Protein AF-A0A7C4LKL9-F1 (afdb_monomer)

InterPro domains:
  IPR046454 Terminase large subunit GpA, endonuclease domain [PF20454] (181-241)

Structure (mmCIF, N/CA/C/O backbone):
data_AF-A0A7C4LKL9-F1
#
_entry.id   AF-A0A7C4LKL9-F1
#
loop_
_atom_site.group_PDB
_atom_site.id
_atom_site.type_symbol
_atom_site.label_atom_id
_atom_site.label_alt_id
_atom_site.label_comp_id
_atom_site.label_asym_id
_atom_site.label_entity_id
_atom_site.label_seq_id
_atom_site.pdbx_PDB_ins_code
_atom_site.Cartn_x
_atom_site.Cartn_y
_atom_site.Cartn_z
_atom_site.occupancy
_atom_site.B_iso_or_equiv
_atom_site.auth_seq_id
_atom_site.auth_comp_id
_atom_site.auth_asym_id
_atom_site.auth_atom_id
_atom_site.pdbx_PDB_model_num
ATOM 1 N N . MET A 1 1 ? -24.147 18.168 11.741 1.00 54.16 1 MET A N 1
ATOM 2 C CA . MET A 1 1 ? -24.506 19.501 11.207 1.00 54.16 1 MET A CA 1
ATOM 3 C C . MET A 1 1 ? -26.022 19.629 11.139 1.00 54.16 1 MET A C 1
ATOM 5 O O . MET A 1 1 ? -26.660 18.717 10.633 1.00 54.16 1 MET A O 1
ATOM 9 N N . LYS A 1 2 ? -26.610 20.711 11.658 1.00 58.94 2 LYS A N 1
ATOM 10 C CA . LYS A 1 2 ? -28.008 21.084 11.379 1.00 58.94 2 LYS A CA 1
ATOM 11 C C . LYS A 1 2 ? -27.963 22.404 10.621 1.00 58.94 2 LYS A C 1
ATOM 13 O O . LYS A 1 2 ? -27.785 23.445 11.240 1.00 58.94 2 LYS A O 1
ATOM 18 N N . PHE A 1 3 ? -28.052 22.343 9.298 1.00 76.94 3 PHE A N 1
ATOM 19 C CA . PHE A 1 3 ? -28.178 23.539 8.477 1.00 76.94 3 PHE A CA 1
ATOM 20 C C . PHE A 1 3 ? -29.663 23.829 8.277 1.00 76.94 3 PHE A C 1
ATOM 22 O O . PHE A 1 3 ? -30.422 22.951 7.854 1.00 76.94 3 PHE A O 1
ATOM 29 N N . LYS A 1 4 ? -30.081 25.045 8.623 1.00 80.56 4 LYS A N 1
ATOM 30 C CA . LYS A 1 4 ? -31.414 25.544 8.300 1.00 80.56 4 LYS A CA 1
ATOM 31 C C . LYS A 1 4 ? -31.291 26.505 7.134 1.00 80.56 4 LYS A C 1
ATOM 33 O O . LYS A 1 4 ? -30.463 27.411 7.162 1.00 80.56 4 LYS A O 1
ATOM 38 N N . ARG A 1 5 ? -32.119 26.291 6.122 1.00 79.69 5 ARG A N 1
ATOM 39 C CA . ARG A 1 5 ? -32.276 27.229 5.016 1.00 79.69 5 ARG A CA 1
ATOM 40 C C . ARG A 1 5 ? -32.935 28.529 5.501 1.00 79.69 5 ARG A C 1
ATOM 42 O O . ARG A 1 5 ? -33.580 28.522 6.553 1.00 79.69 5 ARG A O 1
ATOM 49 N N . PRO A 1 6 ? -32.831 29.623 4.725 1.00 83.25 6 PRO A N 1
ATOM 50 C CA . PRO A 1 6 ? -33.543 30.873 5.007 1.00 83.25 6 PRO A CA 1
ATOM 51 C C . PRO A 1 6 ? -35.069 30.707 5.136 1.00 83.25 6 PRO A C 1
ATOM 53 O O . PRO A 1 6 ? -35.709 31.482 5.834 1.00 83.25 6 PRO A O 1
ATOM 56 N N . ASP A 1 7 ? -35.644 29.663 4.527 1.00 84.50 7 ASP A N 1
ATOM 57 C CA . ASP A 1 7 ? -37.064 29.282 4.634 1.00 84.50 7 ASP A CA 1
ATOM 58 C C . ASP A 1 7 ? -37.416 28.511 5.930 1.00 84.50 7 ASP A C 1
ATOM 60 O O . ASP A 1 7 ? -38.536 28.030 6.094 1.00 84.50 7 ASP A O 1
ATOM 64 N N . GLY A 1 8 ? -36.456 28.340 6.846 1.00 80.12 8 GLY A N 1
ATOM 65 C CA . GLY A 1 8 ? -36.626 27.641 8.120 1.00 80.12 8 GLY A CA 1
ATOM 66 C C . GLY A 1 8 ? -36.557 26.111 8.040 1.00 80.12 8 GLY A C 1
ATOM 67 O O . GLY A 1 8 ? -36.523 25.454 9.091 1.00 80.12 8 GLY A O 1
ATOM 68 N N . LYS A 1 9 ? -36.481 25.515 6.839 1.00 79.75 9 LYS A N 1
ATOM 69 C CA . LYS A 1 9 ? -36.407 24.057 6.671 1.00 79.75 9 LYS A CA 1
ATOM 70 C C . LYS A 1 9 ? -35.023 23.530 7.030 1.00 79.75 9 LYS A C 1
ATOM 72 O O . LYS A 1 9 ? -33.992 24.091 6.658 1.00 79.75 9 LYS A O 1
ATOM 77 N N . SER A 1 10 ? -35.001 22.412 7.752 1.00 80.88 10 SER A N 1
ATOM 78 C CA . SER A 1 10 ? -33.760 21.688 8.040 1.00 80.88 10 SER A CA 1
ATOM 79 C C . SER A 1 10 ? -33.358 20.862 6.824 1.00 80.88 10 SER A C 1
ATOM 81 O O . SER A 1 10 ? -34.162 20.072 6.332 1.00 80.88 10 SER A O 1
ATOM 83 N N . VAL A 1 11 ? -32.121 21.025 6.362 1.00 82.50 11 VAL A N 1
ATOM 84 C CA . VAL A 1 11 ? -31.575 20.269 5.229 1.00 82.50 11 VAL A CA 1
ATOM 85 C C . VAL A 1 11 ? -30.642 19.186 5.748 1.00 82.50 11 VAL A C 1
ATOM 87 O O . VAL A 1 11 ? -29.834 19.421 6.651 1.00 82.50 11 VAL A O 1
ATOM 90 N N . ARG A 1 12 ? -30.769 17.991 5.171 1.00 84.75 12 ARG A N 1
ATOM 91 C CA . ARG A 1 12 ? -29.893 16.846 5.418 1.00 84.75 12 ARG A CA 1
ATOM 92 C C . ARG A 1 12 ? -29.103 16.530 4.149 1.00 84.75 12 ARG A C 1
ATOM 94 O O . ARG A 1 12 ? -29.636 16.740 3.060 1.00 84.75 12 ARG A O 1
ATOM 101 N N . PRO A 1 13 ? -27.853 16.064 4.272 1.00 87.00 13 PRO A N 1
ATOM 102 C CA . PRO A 1 13 ? -27.052 15.715 3.109 1.00 87.00 13 PRO A CA 1
ATOM 103 C C . PRO A 1 13 ? -27.599 14.454 2.431 1.00 87.00 13 PRO A C 1
ATOM 105 O O . PRO A 1 13 ? -28.017 13.512 3.104 1.00 87.00 13 PRO A O 1
ATOM 108 N N . SER A 1 14 ? -27.563 14.446 1.100 1.00 88.19 14 SER A N 1
ATOM 109 C CA . SER A 1 14 ? -27.847 13.282 0.250 1.00 88.19 14 SER A CA 1
ATOM 110 C C . SER A 1 14 ? -26.581 12.659 -0.347 1.00 88.19 14 SER A C 1
ATOM 112 O O . SER A 1 14 ? -26.633 11.534 -0.834 1.00 88.19 14 SER A O 1
ATOM 114 N N . LEU A 1 15 ? -25.448 13.365 -0.279 1.00 90.50 15 LEU A N 1
ATOM 115 C CA . LEU A 1 15 ? -24.132 12.930 -0.736 1.00 90.50 15 LEU A CA 1
ATOM 116 C C . LEU A 1 15 ? -23.079 13.330 0.302 1.00 90.50 15 LEU A C 1
ATOM 118 O O . LEU A 1 15 ? -23.139 14.427 0.861 1.00 90.50 15 LEU A O 1
ATOM 122 N N . VAL A 1 16 ? -22.112 12.450 0.522 1.00 91.31 16 VAL A N 1
ATOM 123 C CA . VAL A 1 16 ? -20.892 12.711 1.281 1.00 91.31 16 VAL A CA 1
ATOM 124 C C . VAL A 1 16 ? -19.693 12.277 0.444 1.00 91.31 16 VAL A C 1
ATOM 126 O O . VAL A 1 16 ? -19.716 11.207 -0.163 1.00 91.31 16 VAL A O 1
ATOM 129 N N . VAL A 1 17 ? -18.649 13.104 0.450 1.00 93.31 17 VAL A N 1
ATOM 130 C CA . VAL A 1 17 ? -17.328 12.760 -0.080 1.00 93.31 17 VAL A CA 1
ATOM 131 C C . VAL A 1 17 ? -16.365 12.692 1.099 1.00 93.31 17 VAL A C 1
ATOM 133 O O . VAL A 1 17 ? -16.314 13.624 1.903 1.00 93.31 17 VAL A O 1
ATOM 136 N N . LEU A 1 18 ? -15.670 11.569 1.230 1.00 91.12 18 LEU A N 1
ATOM 137 C CA . LEU A 1 18 ? -14.681 11.313 2.269 1.00 91.12 18 LEU A CA 1
ATOM 138 C C . LEU A 1 18 ? -13.312 11.242 1.614 1.00 91.12 18 LEU A C 1
ATOM 140 O O . LEU A 1 18 ? -13.040 10.295 0.889 1.00 91.12 18 LEU A O 1
ATOM 144 N N . ASP A 1 19 ? -12.492 12.248 1.864 1.00 91.19 19 ASP A N 1
ATOM 145 C CA . ASP A 1 19 ? -11.139 12.321 1.328 1.00 91.19 19 ASP A CA 1
ATOM 146 C C . ASP A 1 19 ? -10.168 11.715 2.341 1.00 91.19 19 ASP A C 1
ATOM 148 O O . ASP A 1 19 ? -10.169 12.156 3.493 1.00 91.19 19 ASP A O 1
ATOM 152 N N . ASP A 1 20 ? -9.450 10.661 1.940 1.00 89.38 20 ASP A N 1
ATOM 153 C CA . ASP A 1 20 ? -8.447 9.929 2.729 1.00 89.38 20 ASP A CA 1
ATOM 154 C C . ASP A 1 20 ? -8.754 9.882 4.244 1.00 89.38 20 ASP A C 1
ATOM 156 O O . ASP A 1 20 ? -8.138 10.570 5.064 1.00 89.38 20 ASP A O 1
ATOM 160 N N . PRO A 1 21 ? -9.731 9.059 4.676 1.00 88.00 21 PRO A N 1
ATOM 161 C CA . PRO A 1 21 ? -10.251 9.085 6.049 1.00 88.00 21 PRO A CA 1
ATOM 162 C C . PRO A 1 21 ? -9.270 8.554 7.114 1.00 88.00 21 PRO A C 1
ATOM 164 O O . PRO A 1 21 ? -9.620 8.468 8.301 1.00 88.00 21 PRO A O 1
ATOM 167 N N . GLN A 1 22 ? -8.058 8.173 6.713 1.00 90.88 22 GLN A N 1
ATOM 168 C CA . GLN A 1 22 ? -7.034 7.585 7.561 1.00 90.88 22 GLN A CA 1
ATOM 169 C C . GLN A 1 22 ? -5.673 8.259 7.358 1.00 90.88 22 GLN A C 1
ATOM 171 O O . GLN A 1 22 ? -5.352 8.764 6.293 1.00 90.88 22 GLN A O 1
ATOM 176 N N . THR A 1 23 ? -4.875 8.244 8.419 1.00 88.62 23 THR A N 1
ATOM 177 C CA . THR A 1 23 ? -3.453 8.609 8.439 1.00 88.62 23 THR A CA 1
ATOM 178 C C . THR A 1 23 ? -2.600 7.373 8.732 1.00 88.62 23 THR A C 1
ATOM 180 O O . THR A 1 23 ? -3.125 6.391 9.270 1.00 88.62 23 THR A O 1
ATOM 183 N N . ASP A 1 24 ? -1.285 7.448 8.502 1.00 85.69 24 ASP A N 1
ATOM 184 C CA . ASP A 1 24 ? -0.327 6.375 8.830 1.00 85.69 24 ASP A CA 1
ATOM 185 C C . ASP A 1 24 ? -0.467 5.852 10.264 1.00 85.69 24 ASP A C 1
ATOM 187 O O . ASP A 1 24 ? -0.474 4.644 10.506 1.00 85.69 24 ASP A O 1
ATOM 191 N N . GLU A 1 25 ? -0.619 6.761 11.233 1.00 85.88 25 GLU A N 1
ATOM 192 C CA . GLU A 1 25 ? -0.806 6.404 12.644 1.00 85.88 25 GLU A CA 1
ATOM 193 C C . GLU A 1 25 ? -2.051 5.530 12.834 1.00 85.88 25 GLU A C 1
ATOM 195 O O . GLU A 1 25 ? -2.031 4.538 13.567 1.00 85.88 25 GLU A O 1
ATOM 200 N N . SER A 1 26 ? -3.142 5.884 12.158 1.00 87.12 26 SER A N 1
ATOM 201 C CA . SER A 1 26 ? -4.395 5.153 12.285 1.00 87.12 26 SER A CA 1
ATOM 202 C C . SER A 1 26 ? -4.427 3.844 11.519 1.00 87.12 26 SER A C 1
ATOM 204 O O . SER A 1 26 ? -5.007 2.889 12.032 1.00 87.12 26 SER A O 1
ATOM 206 N N . ALA A 1 27 ? -3.769 3.777 10.359 1.00 87.94 27 ALA A N 1
ATOM 207 C CA . ALA A 1 27 ? -3.652 2.559 9.565 1.00 87.94 27 ALA A CA 1
ATOM 208 C C . ALA A 1 27 ? -2.868 1.470 10.314 1.00 87.94 27 ALA A C 1
ATOM 210 O O . ALA A 1 27 ? -3.170 0.287 10.203 1.00 87.94 27 ALA A O 1
ATOM 211 N N . ARG A 1 28 ? -1.910 1.864 11.165 1.00 86.56 28 ARG A N 1
ATOM 212 C CA . ARG A 1 28 ? -1.153 0.944 12.036 1.00 86.56 28 ARG A CA 1
ATOM 213 C C . ARG A 1 28 ? -1.956 0.386 13.207 1.00 86.56 28 ARG A C 1
ATOM 215 O O . ARG A 1 28 ? -1.533 -0.581 13.836 1.00 86.56 28 ARG A O 1
ATOM 222 N N . SER A 1 29 ? -3.081 1.000 13.559 1.00 86.38 29 SER A N 1
ATOM 223 C CA . SER A 1 29 ? -3.831 0.643 14.758 1.00 86.38 29 SER A CA 1
ATOM 224 C C . SER A 1 29 ? -5.176 0.019 14.402 1.00 86.38 29 SER A C 1
ATOM 226 O O . SER A 1 29 ? -6.117 0.702 14.002 1.00 86.38 29 SER A O 1
ATOM 228 N N . ILE A 1 30 ? -5.297 -1.289 14.645 1.00 87.25 30 ILE A N 1
ATOM 229 C CA . ILE A 1 30 ? -6.527 -2.062 14.397 1.00 87.25 30 ILE A CA 1
ATOM 230 C C . ILE A 1 30 ? -7.740 -1.417 15.084 1.00 87.25 30 ILE A C 1
ATOM 232 O O . ILE A 1 30 ? -8.802 -1.268 14.482 1.00 87.25 30 ILE A O 1
ATOM 236 N N . SER A 1 31 ? -7.589 -0.995 16.342 1.00 88.25 31 SER A N 1
ATOM 237 C CA . SER A 1 31 ? -8.678 -0.365 17.095 1.00 88.25 31 SER A CA 1
ATOM 238 C C . SER A 1 31 ? -9.071 0.996 16.517 1.00 88.25 31 SER A C 1
ATOM 240 O O . SER A 1 31 ? -10.257 1.329 16.490 1.00 88.25 31 SER A O 1
ATOM 242 N N . GLN A 1 32 ? -8.106 1.767 16.007 1.00 88.06 32 GLN A N 1
ATOM 243 C CA . GLN A 1 32 ? -8.376 3.026 15.320 1.00 88.06 32 GLN A CA 1
ATOM 244 C C . GLN A 1 32 ? -9.060 2.825 13.962 1.00 88.06 32 GLN A C 1
ATOM 246 O O . GLN A 1 32 ? -9.951 3.612 13.634 1.00 88.06 32 GLN A O 1
ATOM 251 N N . CYS A 1 33 ? -8.688 1.789 13.203 1.00 90.25 33 CYS A N 1
ATOM 252 C CA . CYS A 1 33 ? -9.357 1.410 11.955 1.00 90.25 33 CYS A CA 1
ATOM 253 C C . CYS A 1 33 ? -10.825 1.045 12.218 1.00 90.25 33 CYS A C 1
ATOM 255 O O . CYS A 1 33 ? -11.732 1.668 11.669 1.00 90.25 33 CYS A O 1
ATOM 257 N N . GLN A 1 34 ? -11.077 0.140 13.171 1.00 89.50 34 GLN A N 1
ATOM 258 C CA . GLN A 1 34 ? -12.433 -0.265 13.566 1.00 89.50 34 GLN A CA 1
ATOM 259 C C . GLN A 1 34 ? -13.284 0.912 14.059 1.00 89.50 34 GLN A C 1
ATOM 261 O O . GLN A 1 34 ? -14.472 1.015 13.747 1.00 89.50 34 GLN A O 1
ATOM 266 N N . GLN A 1 35 ? -12.690 1.820 14.838 1.00 89.56 35 GLN A N 1
ATOM 267 C CA . GLN A 1 35 ? -13.398 3.001 15.315 1.00 89.56 35 GLN A CA 1
ATOM 268 C C . GLN A 1 35 ? -13.815 3.913 14.154 1.00 89.56 35 GLN A C 1
ATOM 270 O O . GLN A 1 35 ? -14.944 4.407 14.146 1.00 89.56 35 GLN A O 1
ATOM 275 N N . ARG A 1 36 ? -12.934 4.135 13.172 1.00 91.31 36 ARG A N 1
ATOM 276 C CA . ARG A 1 36 ? -13.247 4.951 11.992 1.00 91.31 36 ARG A CA 1
ATOM 277 C C . ARG A 1 36 ? -14.300 4.291 11.105 1.00 91.31 36 ARG A C 1
ATOM 279 O O . ARG A 1 36 ? -15.247 4.971 10.719 1.00 91.31 36 ARG A O 1
ATOM 286 N N . GLU A 1 37 ? -14.220 2.979 10.888 1.00 90.75 37 GLU A N 1
ATOM 287 C CA . GLU A 1 37 ? -15.269 2.201 10.206 1.00 90.75 37 GLU A CA 1
ATOM 288 C C . GLU A 1 37 ? -16.631 2.365 10.896 1.00 90.75 37 GLU A C 1
ATOM 290 O O . GLU A 1 37 ? -17.644 2.618 10.243 1.00 90.75 37 GLU A O 1
ATOM 295 N N . SER A 1 38 ? -16.664 2.291 12.230 1.00 88.00 38 SER A N 1
ATOM 296 C CA . SER A 1 38 ? -17.888 2.480 13.018 1.00 88.00 38 SER A CA 1
ATOM 297 C C . SER A 1 38 ? -18.467 3.894 12.873 1.00 88.00 38 SER A C 1
ATOM 299 O O . SER A 1 38 ? -19.679 4.062 12.712 1.00 88.00 38 SER A O 1
ATOM 301 N N . ILE A 1 39 ? -17.608 4.921 12.874 1.00 89.25 39 ILE A N 1
ATOM 302 C CA . ILE A 1 39 ? -18.010 6.317 12.641 1.00 89.25 39 ILE A CA 1
ATOM 303 C C . ILE A 1 39 ? -18.574 6.481 11.227 1.00 89.25 39 ILE A C 1
ATOM 305 O O . ILE A 1 39 ? -19.618 7.114 11.056 1.00 89.25 39 ILE A O 1
ATOM 309 N N . LEU A 1 40 ? -17.921 5.888 10.230 1.00 88.25 40 LEU A N 1
ATOM 310 C CA . LEU A 1 40 ? -18.348 5.934 8.841 1.00 88.25 40 LEU A CA 1
ATOM 311 C C . LEU A 1 40 ? -19.736 5.299 8.671 1.00 88.25 40 LEU A C 1
ATOM 313 O O . LEU A 1 40 ? -20.665 5.939 8.173 1.00 88.25 40 LEU A O 1
ATOM 317 N N . ALA A 1 41 ? -19.902 4.071 9.162 1.00 84.50 41 ALA A N 1
ATOM 318 C CA . ALA A 1 41 ? -21.142 3.314 9.039 1.00 84.50 41 ALA A CA 1
ATOM 319 C C . ALA A 1 41 ? -22.303 3.932 9.835 1.00 84.50 41 ALA A C 1
ATOM 321 O O . ALA A 1 41 ? -23.428 3.991 9.345 1.00 84.50 41 ALA A O 1
ATOM 322 N N . GLY A 1 42 ? -22.047 4.392 11.062 1.00 80.88 42 GLY A N 1
ATOM 323 C CA . GLY A 1 42 ? -23.091 4.903 11.948 1.00 80.88 42 GLY A CA 1
ATOM 324 C C . GLY A 1 42 ? -23.353 6.396 11.779 1.00 80.88 42 GLY A C 1
ATOM 325 O O . GLY A 1 42 ? -24.475 6.821 11.502 1.00 80.88 42 GLY A O 1
ATOM 326 N N . ALA A 1 43 ? -22.321 7.214 11.985 1.00 81.06 43 ALA A N 1
ATOM 327 C CA . ALA A 1 43 ? -22.483 8.658 12.103 1.00 81.06 43 ALA A CA 1
ATOM 328 C C . ALA A 1 43 ? -22.582 9.354 10.744 1.00 81.06 43 ALA A C 1
ATOM 330 O O . ALA A 1 43 ? -23.368 10.290 10.617 1.00 81.06 43 ALA A O 1
ATOM 331 N N . VAL A 1 44 ? -21.805 8.913 9.749 1.00 82.88 44 VAL A N 1
ATOM 332 C CA . VAL A 1 44 ? -21.739 9.565 8.433 1.00 82.88 44 VAL A CA 1
ATOM 333 C C . VAL A 1 44 ? -22.875 9.093 7.530 1.00 82.88 44 VAL A C 1
ATOM 335 O O . VAL A 1 44 ? -23.664 9.914 7.055 1.00 82.88 44 VAL A O 1
ATOM 338 N N . LEU A 1 45 ? -23.029 7.778 7.351 1.00 80.31 45 LEU A N 1
ATOM 339 C CA . LEU A 1 45 ? -24.103 7.245 6.508 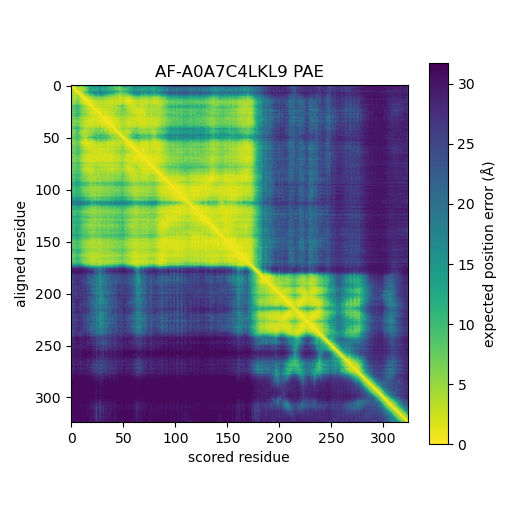1.00 80.31 45 LEU A CA 1
ATOM 340 C C . LEU A 1 45 ? -25.509 7.466 7.112 1.00 80.31 45 LEU A C 1
ATOM 342 O O . LEU A 1 45 ? -26.506 7.488 6.394 1.00 80.31 45 LEU A O 1
ATOM 346 N N . GLY A 1 46 ? -25.606 7.721 8.422 1.00 80.75 46 GLY A N 1
ATOM 347 C CA . GLY A 1 46 ? -26.862 8.041 9.109 1.00 80.75 46 GLY A CA 1
ATOM 348 C C . GLY A 1 46 ? -27.362 9.487 8.950 1.00 80.75 46 GLY A C 1
ATOM 349 O O . GLY A 1 46 ? -28.437 9.823 9.457 1.00 80.75 46 GLY A O 1
ATOM 350 N N . LEU A 1 47 ? -26.622 10.378 8.275 1.00 83.75 47 LEU A N 1
ATOM 351 C CA . LEU A 1 47 ? -26.950 11.814 8.243 1.00 83.75 47 LEU A CA 1
ATOM 352 C C . LEU A 1 47 ? -28.236 12.158 7.469 1.00 83.75 47 LEU A C 1
ATOM 354 O O . LEU A 1 47 ? -28.911 13.135 7.829 1.00 83.75 47 LEU A O 1
ATOM 358 N N . ALA A 1 48 ? -28.601 11.361 6.458 1.00 81.31 48 ALA A N 1
ATOM 359 C CA . ALA A 1 48 ? -29.775 11.593 5.607 1.00 81.31 48 ALA A CA 1
ATOM 360 C C . ALA A 1 48 ? -31.118 11.470 6.352 1.00 81.31 48 ALA A C 1
ATOM 362 O O . ALA A 1 48 ? -32.108 12.073 5.936 1.00 81.31 48 ALA A O 1
ATOM 363 N N . GLY A 1 49 ? -31.143 10.801 7.511 1.00 74.94 49 GLY A N 1
ATOM 364 C CA . GLY A 1 49 ? -32.360 10.583 8.293 1.00 74.94 49 GLY A CA 1
ATOM 365 C C . GLY A 1 49 ? -33.232 9.430 7.767 1.00 74.94 49 GLY A C 1
ATOM 366 O O . GLY A 1 49 ? -32.899 8.794 6.769 1.00 74.94 49 GLY A O 1
ATOM 367 N N . PRO A 1 50 ? -34.338 9.115 8.461 1.00 78.69 50 PRO A N 1
ATOM 368 C CA . PRO A 1 50 ? -35.188 7.977 8.117 1.00 78.69 50 PRO A CA 1
ATOM 369 C C . PRO A 1 50 ? -35.854 8.162 6.745 1.00 78.69 50 PRO A C 1
ATOM 371 O O . PRO A 1 50 ? -36.282 9.261 6.403 1.00 78.69 50 PRO A O 1
ATOM 374 N N . GLY A 1 51 ? -35.954 7.075 5.974 1.00 80.38 51 GLY A N 1
ATOM 375 C CA . GLY A 1 51 ? -36.607 7.056 4.657 1.00 80.38 51 GLY A CA 1
ATOM 376 C C . GLY A 1 51 ? -35.739 7.524 3.482 1.00 80.38 51 GLY A C 1
ATOM 377 O O . GLY A 1 51 ? -36.164 7.392 2.337 1.00 80.38 51 GLY A O 1
ATOM 378 N N . HIS A 1 52 ? -34.519 8.010 3.732 1.00 81.12 52 HIS A N 1
ATOM 379 C CA . HIS A 1 52 ? -33.610 8.488 2.690 1.00 81.12 52 HIS A CA 1
ATOM 380 C C . HIS A 1 52 ? -32.267 7.756 2.734 1.00 81.12 52 HIS A C 1
ATOM 382 O O . HIS A 1 52 ? -31.660 7.608 3.792 1.00 81.12 52 HIS A O 1
ATOM 388 N N . LYS A 1 53 ? -31.790 7.315 1.565 1.00 82.44 53 LYS A N 1
ATOM 389 C CA . LYS A 1 53 ? -30.436 6.774 1.398 1.00 82.44 53 LYS A CA 1
ATOM 390 C C . LYS A 1 53 ? -29.476 7.918 1.069 1.00 82.44 53 LYS A C 1
ATOM 392 O O . LYS A 1 53 ? -29.812 8.775 0.255 1.00 82.44 53 LYS A O 1
ATOM 397 N N . ILE A 1 54 ? -28.303 7.920 1.698 1.00 88.94 54 ILE A N 1
ATOM 398 C CA . ILE A 1 54 ? -27.196 8.823 1.366 1.00 88.94 54 ILE A CA 1
ATOM 399 C C . ILE A 1 54 ? -26.213 8.103 0.441 1.00 88.94 54 ILE A C 1
ATOM 401 O O . ILE A 1 54 ? -25.956 6.913 0.622 1.00 88.94 54 ILE A O 1
ATOM 405 N N . SER A 1 55 ? -25.656 8.819 -0.528 1.00 90.69 55 SER A N 1
ATOM 406 C CA . SER A 1 55 ? -24.529 8.344 -1.332 1.00 90.69 55 SER A CA 1
ATOM 407 C C . SER A 1 55 ? -23.214 8.707 -0.642 1.00 90.69 55 SER A C 1
ATOM 409 O O . SER A 1 55 ? -23.037 9.848 -0.217 1.00 90.69 55 SER A O 1
ATOM 411 N N . GLY A 1 56 ? -22.297 7.750 -0.521 1.00 91.75 56 GLY A N 1
ATOM 412 C CA . GLY A 1 56 ? -20.940 7.975 -0.024 1.00 91.75 56 GLY A CA 1
ATOM 413 C C . GLY A 1 56 ? -19.932 7.714 -1.134 1.00 91.75 56 GLY A C 1
ATOM 414 O O . GLY A 1 56 ? -19.989 6.662 -1.762 1.00 91.75 56 GLY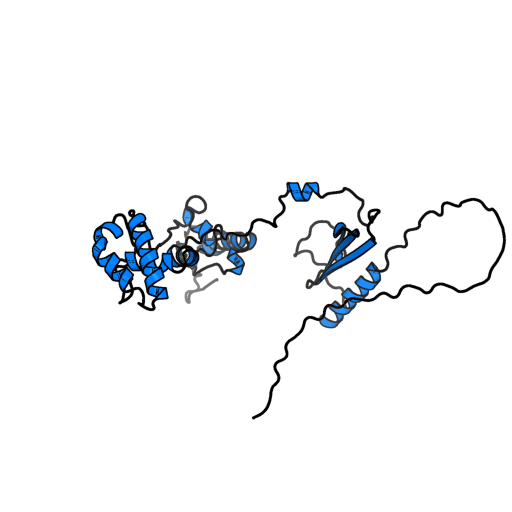 A O 1
ATOM 415 N N . ILE A 1 57 ? -19.033 8.662 -1.377 1.00 94.06 57 ILE A N 1
ATOM 416 C CA . ILE A 1 57 ? -17.882 8.493 -2.270 1.00 94.06 57 ILE A CA 1
ATOM 417 C C . ILE A 1 57 ? -16.633 8.649 -1.413 1.00 94.06 57 ILE A C 1
ATOM 419 O O . ILE A 1 57 ? -16.536 9.605 -0.645 1.00 94.06 57 ILE A O 1
ATOM 423 N N . MET A 1 58 ? -15.704 7.706 -1.515 1.00 93.94 58 MET A N 1
ATOM 424 C CA . MET A 1 58 ? -14.510 7.684 -0.678 1.00 93.94 58 MET A CA 1
ATOM 425 C C . MET A 1 58 ? -13.270 7.391 -1.523 1.00 93.94 58 MET A C 1
ATOM 427 O O . MET A 1 58 ? -12.881 6.226 -1.634 1.00 93.94 58 MET A O 1
ATOM 431 N N . PRO A 1 59 ? -12.663 8.411 -2.158 1.00 92.62 59 PRO A N 1
ATOM 432 C CA . PRO A 1 59 ? -11.279 8.289 -2.594 1.00 92.62 59 PRO A CA 1
ATOM 433 C C . PRO A 1 59 ? -10.415 7.967 -1.371 1.00 92.62 59 PRO A C 1
ATOM 435 O O . PRO A 1 59 ? -10.498 8.638 -0.341 1.00 92.62 59 PRO A O 1
ATOM 438 N N . CYS A 1 60 ? -9.662 6.876 -1.453 1.00 92.31 60 CYS A N 1
ATOM 439 C CA . CYS A 1 60 ? -8.819 6.434 -0.357 1.00 92.31 60 CYS A CA 1
ATOM 440 C C . CYS A 1 60 ? -7.593 5.675 -0.857 1.00 92.31 60 CYS A C 1
ATOM 442 O O . CYS A 1 60 ? -7.667 4.914 -1.829 1.00 92.31 60 CYS A O 1
ATOM 444 N N . THR A 1 61 ? -6.497 5.855 -0.131 1.00 90.38 61 THR A N 1
ATOM 445 C CA . THR A 1 61 ? -5.250 5.116 -0.330 1.00 90.38 61 THR A CA 1
ATOM 446 C C . THR A 1 61 ? -5.070 4.072 0.771 1.00 90.38 61 THR A C 1
ATOM 448 O O . THR A 1 61 ? -5.238 4.354 1.963 1.00 90.38 61 THR A O 1
ATOM 451 N N . VAL A 1 62 ? -4.749 2.847 0.367 1.00 93.19 62 VAL A N 1
ATOM 452 C CA . VAL A 1 62 ? -4.367 1.747 1.247 1.00 93.19 62 VAL A CA 1
ATOM 453 C C . VAL A 1 62 ? -2.928 1.983 1.673 1.00 93.19 62 VAL A C 1
ATOM 455 O O . VAL A 1 62 ? -2.010 1.936 0.861 1.00 93.19 62 VAL A O 1
ATOM 458 N N . ILE A 1 63 ? -2.741 2.233 2.961 1.00 89.12 63 ILE A N 1
ATOM 459 C CA . ILE A 1 63 ? -1.430 2.489 3.555 1.00 89.12 63 ILE A CA 1
ATOM 460 C C . ILE A 1 63 ? -0.811 1.157 3.983 1.00 89.12 63 ILE A C 1
ATOM 462 O O . ILE A 1 63 ? 0.394 0.951 3.848 1.00 89.12 63 ILE A O 1
ATOM 466 N N . ARG A 1 64 ? -1.627 0.235 4.512 1.00 87.00 64 ARG A N 1
ATOM 467 C CA . ARG A 1 64 ? -1.179 -1.084 4.975 1.00 87.00 64 ARG A CA 1
ATOM 468 C C . ARG A 1 64 ? -2.205 -2.175 4.689 1.00 87.00 64 ARG A C 1
ATOM 470 O O . ARG A 1 64 ? -3.407 -1.913 4.764 1.00 87.00 64 ARG A O 1
ATOM 477 N N . PRO A 1 65 ? -1.757 -3.425 4.480 1.00 89.62 65 PRO A N 1
ATOM 478 C CA . PRO A 1 65 ? -2.667 -4.562 4.444 1.00 89.62 65 PRO A CA 1
ATOM 479 C C . PRO A 1 65 ? -3.518 -4.634 5.716 1.00 89.62 65 PRO A C 1
ATOM 481 O O . PRO A 1 65 ? -3.004 -4.578 6.834 1.00 89.62 65 PRO A O 1
ATOM 484 N N . GLY A 1 66 ? -4.830 -4.767 5.547 1.00 88.56 66 GLY A N 1
ATOM 485 C CA . GLY A 1 66 ? -5.794 -4.867 6.638 1.00 88.56 66 GLY A CA 1
ATOM 486 C C . GLY A 1 66 ? -6.171 -3.549 7.321 1.00 88.56 66 GLY A C 1
ATOM 487 O O . GLY A 1 66 ? -6.909 -3.599 8.311 1.00 88.56 66 GLY A O 1
ATOM 488 N N . ASP A 1 67 ? -5.714 -2.398 6.821 1.00 92.00 67 ASP A N 1
ATOM 489 C CA . ASP A 1 67 ? -6.178 -1.095 7.302 1.00 92.00 67 ASP A CA 1
ATOM 490 C C . ASP A 1 67 ? -7.651 -0.818 6.926 1.00 92.00 67 ASP A C 1
ATOM 492 O O . ASP A 1 67 ? -8.340 -1.643 6.314 1.00 92.00 67 ASP A O 1
ATOM 496 N N . MET A 1 68 ? -8.178 0.339 7.333 1.00 93.25 68 MET A N 1
ATOM 497 C CA . MET A 1 68 ? -9.573 0.688 7.062 1.00 93.25 68 MET A CA 1
ATOM 498 C C . MET A 1 68 ? -9.859 0.782 5.555 1.00 93.25 68 MET A C 1
ATOM 500 O O . MET A 1 68 ? -10.911 0.314 5.120 1.00 93.25 68 MET A O 1
ATOM 504 N N . ALA A 1 69 ? -8.977 1.395 4.762 1.00 93.62 69 ALA A N 1
ATOM 505 C CA . ALA A 1 69 ? -9.185 1.536 3.322 1.00 93.62 69 ALA A CA 1
ATOM 506 C C . ALA A 1 69 ? -9.182 0.164 2.628 1.00 93.62 69 ALA A C 1
ATOM 508 O O . ALA A 1 69 ? -10.100 -0.134 1.863 1.00 93.62 69 ALA A O 1
ATOM 509 N N . ASP A 1 70 ? -8.228 -0.703 2.973 1.00 93.75 70 ASP A N 1
ATOM 510 C CA . ASP A 1 70 ? -8.118 -2.072 2.465 1.00 93.75 70 ASP A CA 1
ATOM 511 C C . ASP A 1 70 ? -9.393 -2.878 2.734 1.00 93.75 70 ASP A C 1
ATOM 513 O O . ASP A 1 70 ? -9.923 -3.572 1.862 1.00 93.75 70 ASP A O 1
ATOM 517 N N . ARG A 1 71 ? -9.936 -2.732 3.947 1.00 92.75 71 ARG A N 1
ATOM 518 C CA . ARG A 1 71 ? -11.175 -3.388 4.371 1.00 92.75 71 ARG A CA 1
ATOM 519 C C . ARG A 1 71 ? -12.394 -2.823 3.656 1.00 92.75 71 ARG A C 1
ATOM 521 O O . ARG A 1 71 ? -13.231 -3.605 3.222 1.00 92.75 71 ARG A O 1
ATOM 528 N N . ILE A 1 72 ? -12.517 -1.504 3.508 1.00 93.31 72 ILE A N 1
ATOM 529 C CA . ILE A 1 72 ? -13.665 -0.892 2.818 1.00 93.31 72 ILE A CA 1
ATOM 530 C C . ILE A 1 72 ? -13.668 -1.227 1.318 1.00 93.31 72 ILE A C 1
ATOM 532 O O . ILE A 1 72 ? -14.739 -1.386 0.729 1.00 93.31 72 ILE A O 1
ATOM 536 N N . LEU A 1 73 ? -12.490 -1.373 0.706 1.00 93.50 73 LEU A N 1
ATOM 537 C CA . LEU A 1 73 ? -12.352 -1.783 -0.693 1.00 93.50 73 LEU A CA 1
ATOM 538 C C . LEU A 1 73 ? -12.693 -3.267 -0.927 1.00 93.50 73 LEU A C 1
ATOM 540 O O . LEU A 1 73 ? -12.959 -3.663 -2.064 1.00 93.50 73 LEU A O 1
ATOM 544 N N . ASP A 1 74 ? -12.710 -4.087 0.125 1.00 92.88 74 ASP A N 1
ATOM 545 C CA . ASP A 1 74 ? -13.061 -5.506 0.075 1.00 92.88 74 ASP A CA 1
ATOM 546 C C . ASP A 1 74 ? -14.583 -5.698 -0.065 1.00 92.88 74 ASP A C 1
ATOM 548 O O . ASP A 1 74 ? -15.378 -5.337 0.810 1.00 92.88 74 ASP A O 1
ATOM 552 N N . ARG A 1 75 ? -14.999 -6.303 -1.184 1.00 92.38 75 ARG A N 1
ATOM 553 C CA . ARG A 1 75 ? -16.415 -6.519 -1.512 1.00 92.38 75 ARG A CA 1
ATOM 554 C C . ARG A 1 75 ? -17.089 -7.567 -0.631 1.00 92.38 75 ARG A C 1
ATOM 556 O O . ARG A 1 75 ? -18.304 -7.482 -0.462 1.00 92.38 75 ARG A O 1
ATOM 563 N N . ASP A 1 76 ? -16.338 -8.494 -0.044 1.00 91.75 76 ASP A N 1
ATOM 564 C CA . ASP A 1 76 ? -16.889 -9.509 0.856 1.00 91.75 76 ASP A CA 1
ATOM 565 C C . ASP A 1 76 ? -17.139 -8.922 2.249 1.00 91.75 76 ASP A C 1
ATOM 567 O O . ASP A 1 76 ? -18.137 -9.239 2.900 1.00 91.75 76 ASP A O 1
ATOM 571 N N . LYS A 1 77 ? -16.270 -8.007 2.698 1.00 88.62 77 LYS A N 1
ATOM 572 C CA . LYS A 1 77 ? -16.433 -7.305 3.983 1.00 88.62 77 LYS A CA 1
ATOM 573 C C . LYS A 1 77 ? -17.436 -6.152 3.904 1.00 88.62 77 LYS A C 1
ATOM 575 O O . LYS A 1 77 ? -18.211 -5.940 4.837 1.00 88.62 77 LYS A O 1
ATOM 580 N N . HIS A 1 78 ? -17.409 -5.394 2.810 1.00 90.25 78 HIS A N 1
ATOM 581 C CA . HIS A 1 78 ? -18.093 -4.110 2.672 1.00 90.25 78 HIS A CA 1
ATOM 582 C C . HIS A 1 78 ? -18.770 -3.948 1.298 1.00 90.25 78 HIS A C 1
ATOM 584 O O . HIS A 1 78 ? -18.603 -2.939 0.612 1.00 90.25 78 HIS A O 1
ATOM 590 N N . ALA A 1 79 ? -19.615 -4.911 0.913 1.00 88.81 79 ALA A N 1
ATOM 591 C CA . ALA A 1 79 ? -20.333 -4.928 -0.370 1.00 88.81 79 ALA A CA 1
ATOM 592 C C . ALA A 1 79 ? -21.060 -3.611 -0.722 1.00 88.81 79 ALA A C 1
ATOM 594 O O . ALA A 1 79 ? -21.124 -3.225 -1.889 1.00 88.81 79 ALA A O 1
ATOM 595 N N . GLN A 1 80 ? -21.583 -2.889 0.275 1.00 88.06 80 GLN A N 1
ATOM 596 C CA . GLN A 1 80 ? -22.285 -1.616 0.084 1.00 88.06 80 GLN A CA 1
ATOM 597 C C . GLN A 1 80 ? -21.408 -0.492 -0.487 1.00 88.06 80 GLN A C 1
ATOM 599 O O . GLN A 1 80 ? -21.949 0.438 -1.083 1.00 88.06 80 GLN A O 1
ATOM 604 N N . TRP A 1 81 ? -20.086 -0.568 -0.301 1.00 91.12 81 TRP A N 1
ATOM 605 C CA . TRP A 1 81 ? -19.132 0.436 -0.779 1.00 91.12 81 TRP A CA 1
ATOM 606 C C . TRP A 1 81 ? -18.693 0.207 -2.221 1.00 91.12 81 TRP A C 1
ATOM 608 O O . TRP A 1 81 ? -18.201 1.140 -2.843 1.00 91.12 81 TRP A O 1
ATOM 618 N N . GLN A 1 82 ? -18.914 -0.997 -2.766 1.00 91.94 82 GLN A N 1
ATOM 619 C CA . GLN A 1 82 ? -18.580 -1.340 -4.154 1.00 91.94 82 GLN A CA 1
ATOM 620 C C . GLN A 1 82 ? -17.120 -1.008 -4.505 1.00 91.94 82 GLN A C 1
ATOM 622 O O . GLN A 1 82 ? -16.838 -0.490 -5.582 1.00 91.94 82 GLN A O 1
ATOM 627 N N . GLY A 1 83 ? -16.200 -1.318 -3.586 1.00 91.75 83 GLY A N 1
ATOM 628 C CA . GLY A 1 83 ? -14.784 -0.997 -3.717 1.00 91.75 83 GLY A CA 1
ATOM 629 C C . GLY A 1 83 ? -14.166 -1.450 -5.042 1.00 91.75 83 GLY A C 1
ATOM 630 O O . GLY A 1 83 ? -14.458 -2.538 -5.558 1.00 91.75 83 GLY A O 1
ATOM 631 N N . GLU A 1 84 ? -13.304 -0.594 -5.584 1.00 91.62 84 GLU A N 1
ATOM 632 C CA . GLU A 1 84 ? -12.490 -0.846 -6.767 1.00 91.62 84 GLU A CA 1
ATOM 633 C C . GLU A 1 84 ? -11.112 -0.207 -6.566 1.00 91.62 84 GLU A C 1
ATOM 635 O O . GLU A 1 84 ? -11.011 0.947 -6.152 1.00 91.62 84 GLU A O 1
ATOM 640 N N . ARG A 1 85 ? -10.046 -0.971 -6.833 1.00 91.62 85 ARG A N 1
ATOM 641 C CA . ARG A 1 85 ? -8.672 -0.461 -6.808 1.00 91.62 85 ARG A CA 1
ATOM 642 C C . ARG A 1 85 ? -8.290 0.020 -8.199 1.00 91.62 85 ARG A C 1
ATOM 644 O O . ARG A 1 85 ? -8.191 -0.784 -9.126 1.00 91.62 85 ARG A O 1
ATOM 651 N N . THR A 1 86 ? -8.019 1.311 -8.318 1.00 90.56 86 THR A N 1
ATOM 652 C CA . THR A 1 86 ? -7.463 1.901 -9.535 1.00 90.56 86 THR A CA 1
ATOM 653 C C . THR A 1 86 ? -5.952 1.698 -9.531 1.00 90.56 86 THR A C 1
ATOM 655 O O . THR A 1 86 ? -5.248 2.327 -8.747 1.00 90.56 86 THR A O 1
ATOM 658 N N . LYS A 1 87 ? -5.456 0.801 -10.385 1.00 93.19 87 LYS A N 1
ATOM 659 C CA . LYS A 1 87 ? -4.031 0.435 -10.457 1.00 93.19 87 LYS A CA 1
ATOM 660 C C . LYS A 1 87 ? -3.373 1.050 -11.679 1.00 93.19 87 LYS A C 1
ATOM 662 O O . LYS A 1 87 ? -4.038 1.221 -12.698 1.00 93.19 87 LYS A O 1
ATOM 667 N N . MET A 1 88 ? -2.064 1.282 -11.633 1.00 93.81 88 MET A N 1
ATOM 668 C CA . MET A 1 88 ? -1.298 1.609 -12.836 1.00 93.81 88 MET A CA 1
ATOM 669 C C . MET A 1 88 ? -1.297 0.432 -13.819 1.00 93.81 88 MET A C 1
ATOM 671 O O . MET A 1 88 ? -1.653 0.601 -14.985 1.00 93.81 88 MET A O 1
ATOM 675 N N . VAL A 1 89 ? -0.943 -0.763 -13.344 1.00 95.00 89 VAL A N 1
ATOM 676 C CA . VAL A 1 89 ? -0.836 -1.994 -14.134 1.00 95.00 89 VAL A CA 1
ATOM 677 C C . VAL A 1 89 ? -1.897 -2.990 -13.681 1.00 95.00 89 VAL A C 1
ATOM 679 O O . VAL A 1 89 ? -1.895 -3.465 -12.546 1.00 95.00 89 VAL A O 1
ATOM 682 N N . TYR A 1 90 ? -2.802 -3.344 -14.588 1.00 93.75 90 TYR A N 1
ATOM 683 C CA . TYR A 1 90 ? -3.826 -4.356 -14.345 1.00 93.75 90 TYR A CA 1
ATOM 684 C C . TYR A 1 90 ? -3.371 -5.774 -14.694 1.00 93.75 90 TYR A C 1
ATOM 686 O O . TYR A 1 90 ? -3.875 -6.735 -14.118 1.00 93.75 90 TYR A O 1
ATOM 694 N N . ALA A 1 91 ? -2.472 -5.910 -15.667 1.00 95.50 91 ALA A N 1
ATOM 695 C CA . ALA A 1 91 ? -1.824 -7.169 -16.008 1.00 95.50 91 ALA A CA 1
ATOM 696 C C . ALA A 1 91 ? -0.370 -6.882 -16.375 1.00 95.50 91 ALA A C 1
ATOM 698 O O . ALA A 1 91 ? -0.107 -6.013 -17.209 1.00 95.50 91 ALA A O 1
ATOM 699 N N . PHE A 1 92 ? 0.559 -7.582 -15.729 1.00 94.62 92 PHE A N 1
ATOM 700 C CA . PHE A 1 92 ? 1.980 -7.475 -16.042 1.00 94.62 92 PHE A CA 1
ATOM 701 C C . PHE A 1 92 ? 2.315 -8.234 -17.330 1.00 94.62 92 PHE A C 1
ATOM 703 O O . PHE A 1 92 ? 1.626 -9.202 -17.667 1.00 94.62 92 PHE A O 1
ATOM 710 N N . PRO A 1 93 ? 3.375 -7.821 -18.041 1.00 95.56 93 PRO A N 1
ATOM 711 C CA . PRO A 1 93 ? 3.845 -8.527 -19.224 1.00 95.56 93 PRO A CA 1
ATOM 712 C C . PRO A 1 93 ? 4.243 -9.975 -18.914 1.00 95.56 93 PRO A C 1
ATOM 714 O O . PRO A 1 93 ? 4.773 -10.286 -17.846 1.00 95.56 93 PRO A O 1
ATOM 717 N N . THR A 1 94 ? 4.004 -10.877 -19.867 1.00 94.25 94 THR A N 1
ATOM 718 C CA . THR A 1 94 ? 4.207 -12.322 -19.665 1.00 94.25 94 THR A CA 1
ATOM 719 C C . THR A 1 94 ? 5.658 -12.760 -19.840 1.00 94.25 94 THR A C 1
ATOM 721 O O . THR A 1 94 ? 6.077 -13.756 -19.249 1.00 94.25 94 THR A O 1
ATOM 724 N N . ASN A 1 95 ? 6.437 -12.045 -20.656 1.00 93.88 95 ASN A N 1
ATOM 725 C CA . ASN A 1 95 ? 7.807 -12.430 -20.991 1.00 93.88 95 ASN A CA 1
ATOM 726 C C . ASN A 1 95 ? 8.809 -11.962 -19.924 1.00 93.88 95 ASN A C 1
ATOM 728 O O . ASN A 1 95 ? 9.530 -10.983 -20.111 1.00 93.88 95 ASN A O 1
ATOM 732 N N . LYS A 1 96 ? 8.842 -12.676 -18.794 1.00 93.06 96 LYS A N 1
ATOM 733 C CA . LYS A 1 96 ? 9.729 -12.362 -17.663 1.00 93.06 96 LYS A CA 1
ATOM 734 C C . LYS A 1 96 ? 11.208 -12.365 -18.055 1.00 93.06 96 LYS A C 1
ATOM 736 O O . LYS A 1 96 ? 11.904 -11.424 -17.717 1.00 93.06 96 LYS A O 1
ATOM 741 N N . ALA A 1 97 ? 11.648 -13.324 -18.871 1.00 95.19 97 ALA A N 1
ATOM 742 C CA . ALA A 1 97 ? 13.055 -13.457 -19.258 1.00 95.19 97 ALA A CA 1
ATOM 743 C C . ALA A 1 97 ? 13.616 -12.211 -19.973 1.00 95.19 97 ALA A C 1
ATOM 745 O O . ALA A 1 97 ? 14.755 -11.813 -19.730 1.00 95.19 97 ALA A O 1
ATOM 746 N N . LEU A 1 98 ? 12.826 -11.566 -20.842 1.00 95.19 98 LEU A N 1
ATOM 747 C CA . LEU A 1 98 ? 13.247 -10.310 -21.472 1.00 95.19 98 LEU A CA 1
ATOM 748 C C . LEU A 1 98 ? 13.268 -9.140 -20.485 1.00 95.19 98 LEU A C 1
ATOM 750 O O . LEU A 1 98 ? 14.132 -8.274 -20.599 1.00 95.19 98 LEU A O 1
ATOM 754 N N . TRP A 1 99 ? 12.340 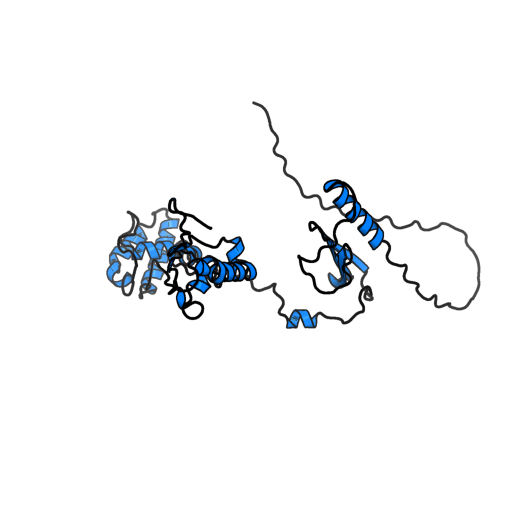-9.110 -19.528 1.00 96.62 99 TRP A N 1
ATOM 755 C CA . TRP A 1 99 ? 12.312 -8.089 -18.480 1.00 96.62 99 TRP A CA 1
ATOM 756 C C . TRP A 1 99 ? 13.446 -8.251 -17.466 1.00 96.62 99 TRP A C 1
ATOM 758 O O . TRP A 1 99 ? 14.015 -7.245 -17.051 1.00 96.62 99 TRP A O 1
ATOM 768 N N . ASP A 1 100 ? 13.836 -9.483 -17.146 1.00 95.88 100 ASP A N 1
ATOM 769 C CA . ASP A 1 100 ? 14.994 -9.785 -16.301 1.00 95.88 100 ASP A CA 1
ATOM 770 C C . ASP A 1 100 ? 16.280 -9.292 -16.981 1.00 95.88 100 ASP A C 1
ATOM 772 O O . ASP A 1 100 ? 17.050 -8.526 -16.401 1.00 95.88 100 ASP A O 1
ATOM 776 N N . ARG A 1 101 ? 16.452 -9.602 -18.273 1.00 95.56 101 ARG A N 1
ATOM 777 C CA . ARG A 1 101 ? 17.576 -9.083 -19.066 1.00 95.56 101 ARG A CA 1
ATOM 778 C C . ARG A 1 101 ? 17.556 -7.556 -19.187 1.00 95.56 101 ARG A C 1
ATOM 780 O O . ARG A 1 101 ? 18.603 -6.918 -19.136 1.00 95.56 101 ARG A O 1
ATOM 787 N N . TYR A 1 102 ? 16.382 -6.949 -19.350 1.00 96.62 102 TYR A N 1
ATOM 788 C CA . TYR A 1 102 ? 16.245 -5.491 -19.354 1.00 96.62 102 TYR A CA 1
ATOM 789 C C . TYR A 1 102 ? 16.681 -4.882 -18.017 1.00 96.62 102 TYR A C 1
ATOM 791 O O . TYR A 1 102 ? 17.364 -3.859 -18.013 1.00 96.62 102 TYR A O 1
ATOM 799 N N . ALA A 1 103 ? 16.328 -5.510 -16.891 1.00 95.00 103 ALA A N 1
ATOM 800 C CA . ALA A 1 103 ? 16.736 -5.060 -15.566 1.00 95.00 103 ALA A CA 1
ATOM 801 C C . ALA A 1 103 ? 18.263 -5.089 -15.398 1.00 95.00 103 ALA A C 1
ATOM 803 O O . ALA A 1 103 ? 18.830 -4.122 -14.890 1.00 95.00 103 ALA A O 1
ATOM 804 N N . GLU A 1 104 ? 18.932 -6.137 -15.890 1.00 95.12 104 GLU A N 1
ATOM 805 C CA . GLU A 1 104 ? 20.399 -6.230 -15.909 1.00 95.12 104 GLU A CA 1
ATOM 806 C C . GLU A 1 104 ? 21.030 -5.088 -16.718 1.00 95.12 104 GLU A C 1
ATOM 808 O O . GLU A 1 104 ? 21.878 -4.360 -16.196 1.00 95.12 104 GLU A O 1
ATOM 813 N N . VAL A 1 105 ? 20.567 -4.885 -17.960 1.00 94.50 105 VAL A N 1
ATOM 814 C CA . VAL A 1 105 ? 21.064 -3.822 -18.853 1.00 94.50 105 VAL A CA 1
ATOM 815 C C . VAL A 1 105 ? 20.829 -2.441 -18.241 1.00 94.50 105 VAL A C 1
ATOM 817 O O . VAL A 1 105 ? 21.710 -1.586 -18.285 1.00 94.50 105 VAL A O 1
ATOM 820 N N . ARG A 1 106 ? 19.663 -2.212 -17.626 1.00 94.00 106 ARG A N 1
ATOM 821 C CA . ARG A 1 106 ? 19.338 -0.947 -16.954 1.00 94.00 106 ARG A CA 1
ATOM 822 C C . ARG A 1 106 ? 20.228 -0.708 -15.741 1.00 94.00 106 ARG A C 1
ATOM 824 O O . ARG A 1 106 ? 20.705 0.405 -15.548 1.00 94.00 106 ARG A O 1
ATOM 831 N N . ALA A 1 107 ? 20.455 -1.732 -14.923 1.00 93.06 107 ALA A N 1
ATOM 832 C CA . ALA A 1 107 ? 21.313 -1.621 -13.751 1.00 93.06 107 ALA A CA 1
ATOM 833 C C . ALA A 1 107 ? 22.774 -1.347 -14.140 1.00 93.06 107 ALA A C 1
ATOM 835 O O . ALA A 1 107 ? 23.447 -0.569 -13.468 1.00 93.06 107 ALA A O 1
ATOM 836 N N . GLU A 1 108 ? 23.270 -1.966 -15.215 1.00 93.00 108 GLU A N 1
ATOM 837 C CA . GLU A 1 108 ? 24.598 -1.677 -15.767 1.00 93.00 108 GLU A CA 1
ATOM 838 C C . GLU A 1 108 ? 24.692 -0.254 -16.315 1.00 93.00 108 GLU A C 1
ATOM 840 O O . GLU A 1 108 ? 25.625 0.469 -15.971 1.00 93.00 108 GLU A O 1
ATOM 845 N N . GLY A 1 109 ? 23.698 0.169 -17.092 1.00 90.44 109 GLY A N 1
ATOM 846 C CA . GLY A 1 109 ? 23.637 1.517 -17.631 1.00 90.44 109 GLY A CA 1
ATOM 847 C C . GLY A 1 109 ? 23.674 2.600 -16.547 1.00 90.44 109 GLY A C 1
ATOM 848 O O . GLY A 1 109 ? 24.497 3.515 -16.600 1.00 90.44 109 GLY A O 1
ATOM 849 N N . LEU A 1 110 ? 22.874 2.435 -15.488 1.00 89.81 110 LEU A N 1
ATOM 850 C CA . LEU A 1 110 ? 22.869 3.354 -14.346 1.00 89.81 110 LEU A CA 1
ATOM 851 C C . LEU A 1 110 ? 24.215 3.404 -13.608 1.00 89.81 110 LEU A C 1
ATOM 853 O O . LEU A 1 110 ? 24.593 4.469 -13.128 1.00 89.81 110 LEU A O 1
ATOM 857 N N . ARG A 1 111 ? 24.959 2.290 -13.534 1.00 91.25 111 ARG A N 1
ATOM 858 C CA . ARG A 1 111 ? 26.325 2.278 -12.972 1.00 91.25 111 ARG A CA 1
ATOM 859 C C . ARG A 1 111 ? 27.335 2.999 -13.863 1.00 91.25 111 ARG A C 1
ATOM 861 O O . ARG A 1 111 ? 28.295 3.555 -13.346 1.00 91.25 111 ARG A O 1
ATOM 868 N N . ASN A 1 112 ? 27.112 2.980 -15.173 1.00 91.94 112 ASN A N 1
ATOM 869 C CA . ASN A 1 112 ? 27.967 3.608 -16.178 1.00 91.94 112 ASN A CA 1
ATOM 870 C C . ASN A 1 112 ? 27.501 5.028 -16.560 1.00 91.94 112 ASN A C 1
ATOM 872 O O . ASN A 1 112 ? 27.982 5.572 -17.551 1.00 91.94 112 ASN A O 1
ATOM 876 N N . GLU A 1 113 ? 26.568 5.612 -15.797 1.00 86.75 113 GLU A N 1
ATOM 877 C CA . GLU A 1 113 ? 26.016 6.962 -15.998 1.00 86.75 113 GLU A CA 1
ATOM 878 C C . GLU A 1 113 ? 25.330 7.181 -17.365 1.00 86.75 113 GLU A C 1
ATOM 880 O O . GLU A 1 113 ? 25.211 8.307 -17.843 1.00 86.75 113 GLU A O 1
ATOM 885 N N . ASP A 1 114 ? 24.813 6.120 -17.995 1.00 86.56 114 ASP A N 1
ATOM 886 C CA . ASP A 1 114 ? 24.149 6.202 -19.307 1.00 86.56 114 ASP A CA 1
ATOM 887 C C . ASP A 1 114 ? 22.676 6.662 -19.237 1.00 86.56 114 ASP A C 1
ATOM 889 O O . ASP A 1 114 ? 21.995 6.744 -20.261 1.00 86.56 114 ASP A O 1
ATOM 893 N N . GLY A 1 115 ? 22.160 6.907 -18.026 1.00 81.38 115 GLY A N 1
ATOM 894 C CA . GLY A 1 115 ? 20.779 7.329 -17.777 1.00 81.38 115 GLY A CA 1
ATOM 895 C C . GLY A 1 115 ? 19.702 6.311 -18.181 1.00 81.38 115 GLY A C 1
ATOM 896 O O . GLY A 1 115 ? 18.536 6.673 -18.277 1.00 81.38 115 GLY A O 1
ATOM 897 N N . GLY A 1 116 ? 20.058 5.050 -18.434 1.00 87.19 116 GLY A N 1
ATOM 898 C CA . GLY A 1 116 ? 19.151 4.001 -18.902 1.00 87.19 116 GLY A CA 1
ATOM 899 C C . GLY A 1 116 ? 18.959 3.948 -20.422 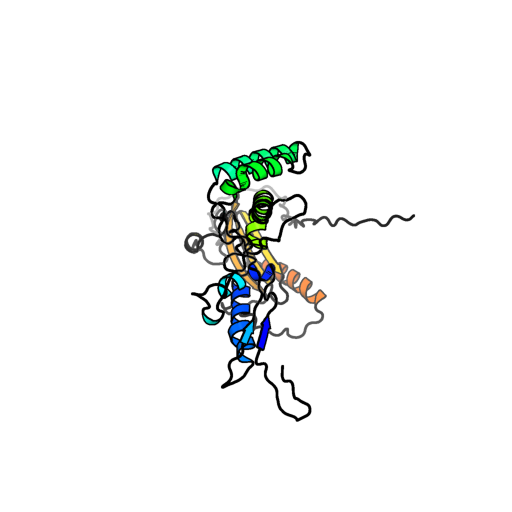1.00 87.19 116 GLY A C 1
ATOM 900 O O . GLY A 1 116 ? 18.108 3.188 -20.895 1.00 87.19 116 GLY A O 1
ATOM 901 N N . VAL A 1 117 ? 19.740 4.698 -21.209 1.00 92.19 117 VAL A N 1
ATOM 902 C CA . VAL A 1 117 ? 19.612 4.738 -22.679 1.00 92.19 117 VAL A CA 1
ATOM 903 C C . VAL A 1 117 ? 19.809 3.353 -23.306 1.00 92.19 117 VAL A C 1
ATOM 905 O O . VAL A 1 117 ? 19.027 2.962 -24.179 1.00 92.19 117 VAL A O 1
ATOM 908 N N . ALA A 1 118 ? 20.792 2.570 -22.842 1.00 92.75 118 ALA A N 1
ATOM 909 C CA . ALA A 1 118 ? 21.030 1.223 -23.364 1.00 92.75 118 ALA A CA 1
ATOM 910 C C . ALA A 1 118 ? 19.829 0.289 -23.135 1.00 92.75 118 ALA A C 1
ATOM 912 O O . ALA A 1 118 ? 19.463 -0.496 -24.018 1.00 92.75 118 ALA A O 1
ATOM 913 N N . ALA A 1 119 ? 19.172 0.410 -21.979 1.00 94.12 119 ALA A N 1
ATOM 914 C CA . ALA A 1 119 ? 17.974 -0.356 -21.659 1.00 94.12 119 ALA A CA 1
ATOM 915 C C . ALA A 1 119 ? 16.795 0.065 -22.545 1.00 94.12 119 ALA A C 1
ATOM 917 O O . ALA A 1 119 ? 16.113 -0.793 -23.108 1.00 94.12 119 ALA A O 1
ATOM 918 N N . THR A 1 120 ? 16.593 1.369 -22.754 1.00 94.75 120 THR A N 1
ATOM 919 C CA . THR A 1 120 ? 15.547 1.879 -23.653 1.00 94.75 120 THR A CA 1
ATOM 920 C C . THR A 1 120 ? 15.743 1.403 -25.096 1.00 94.75 120 THR A C 1
ATOM 922 O O . THR A 1 120 ? 14.771 1.013 -25.747 1.00 94.75 120 THR A O 1
ATOM 925 N N . GLU A 1 121 ? 16.979 1.338 -25.601 1.00 95.31 121 GLU A N 1
ATOM 926 C CA . GLU A 1 121 ? 17.263 0.749 -26.919 1.00 95.31 121 GLU A CA 1
ATOM 927 C C . GLU A 1 121 ? 16.999 -0.763 -26.959 1.00 95.31 121 GLU A C 1
ATOM 929 O O . GLU A 1 121 ? 16.446 -1.273 -27.940 1.00 95.31 121 GLU A O 1
ATOM 934 N N . PHE A 1 122 ? 17.341 -1.495 -25.894 1.00 95.94 122 PHE A N 1
ATOM 935 C CA . PHE A 1 122 ? 17.007 -2.916 -25.777 1.00 95.94 122 PHE A CA 1
ATOM 936 C C . PHE A 1 122 ? 15.489 -3.140 -25.815 1.00 95.94 122 PHE A C 1
ATOM 938 O O . PHE A 1 122 ? 15.011 -3.994 -26.569 1.00 95.94 122 PHE A O 1
ATOM 945 N N . TYR A 1 123 ? 14.732 -2.333 -25.067 1.00 96.81 123 TYR A N 1
ATOM 946 C CA . TYR A 1 123 ? 13.272 -2.365 -25.056 1.00 96.81 123 TYR A CA 1
ATOM 947 C C . TYR A 1 123 ? 12.689 -2.000 -26.423 1.00 96.81 123 TYR A C 1
ATOM 949 O O . TYR A 1 123 ? 11.805 -2.697 -26.913 1.00 96.81 123 TYR A O 1
ATOM 957 N N . ARG A 1 124 ? 13.231 -0.984 -27.109 1.00 96.31 124 ARG A N 1
ATOM 958 C CA . ARG A 1 124 ? 12.790 -0.606 -28.462 1.00 96.31 124 ARG A CA 1
ATOM 959 C C . ARG A 1 124 ? 12.847 -1.784 -29.437 1.00 96.31 124 ARG A C 1
ATOM 961 O O . ARG A 1 124 ? 11.917 -1.962 -30.222 1.00 96.31 124 ARG A O 1
ATOM 968 N N . ARG A 1 125 ? 13.914 -2.589 -29.381 1.00 96.56 125 ARG A N 1
ATOM 969 C CA . ARG A 1 125 ? 14.114 -3.748 -30.272 1.00 96.56 125 ARG A CA 1
ATOM 970 C C . ARG A 1 125 ? 13.145 -4.896 -29.988 1.00 96.56 125 ARG A C 1
ATOM 972 O O . ARG A 1 125 ? 12.710 -5.547 -30.930 1.00 96.56 125 ARG A O 1
ATOM 979 N N . HIS A 1 126 ? 12.776 -5.109 -28.724 1.00 95.25 126 HIS A N 1
ATOM 980 C CA . HIS A 1 126 ? 11.945 -6.244 -28.297 1.00 95.25 126 HIS A CA 1
ATOM 981 C C . HIS A 1 126 ? 10.534 -5.841 -27.845 1.00 95.25 126 HIS A C 1
ATOM 983 O O . HIS A 1 126 ? 9.812 -6.651 -27.267 1.00 95.25 126 HIS A O 1
ATOM 989 N N . ARG A 1 127 ? 10.108 -4.603 -28.122 1.00 93.88 127 ARG A N 1
ATOM 990 C CA . ARG A 1 127 ? 8.886 -4.004 -27.566 1.00 93.88 127 ARG A CA 1
ATOM 991 C C . ARG A 1 127 ? 7.651 -4.889 -27.697 1.00 93.88 127 ARG A C 1
ATOM 993 O O . ARG A 1 127 ? 6.934 -5.077 -26.726 1.00 93.88 127 ARG A O 1
ATOM 1000 N N . LYS A 1 128 ? 7.405 -5.458 -28.882 1.00 94.56 128 LYS A N 1
ATOM 1001 C CA . LYS A 1 128 ? 6.231 -6.319 -29.118 1.00 94.56 128 LYS A CA 1
ATOM 1002 C C . LYS A 1 128 ? 6.202 -7.540 -28.195 1.00 94.56 128 LYS A C 1
ATOM 1004 O O . LYS A 1 128 ? 5.134 -7.933 -27.745 1.00 94.56 128 LYS A O 1
ATOM 1009 N N . GLU A 1 129 ? 7.362 -8.133 -27.934 1.00 95.38 129 GLU A N 1
ATOM 1010 C CA . GLU A 1 129 ? 7.501 -9.316 -27.082 1.00 95.38 129 GLU A CA 1
ATOM 1011 C C . GLU A 1 129 ? 7.479 -8.947 -25.596 1.00 95.38 129 GLU A C 1
ATOM 1013 O O . GLU A 1 129 ? 6.942 -9.696 -24.782 1.00 95.38 129 GLU A O 1
ATOM 1018 N N . MET A 1 130 ? 8.032 -7.784 -25.248 1.00 95.94 130 MET A N 1
ATOM 1019 C CA . MET A 1 130 ? 8.066 -7.272 -23.878 1.00 95.94 130 MET A CA 1
ATOM 1020 C C . MET A 1 130 ? 6.718 -6.711 -23.416 1.00 95.94 130 MET A C 1
ATOM 1022 O O . MET A 1 130 ? 6.404 -6.837 -22.238 1.00 95.94 130 MET A O 1
ATOM 1026 N N . ASP A 1 131 ? 5.905 -6.153 -24.317 1.00 96.25 131 ASP A N 1
ATOM 1027 C CA . ASP A 1 131 ? 4.560 -5.631 -24.018 1.00 96.25 131 ASP A CA 1
ATOM 1028 C C . ASP A 1 131 ? 3.481 -6.727 -24.045 1.00 96.25 131 ASP A C 1
ATOM 1030 O O . ASP A 1 131 ? 2.323 -6.482 -23.696 1.00 96.25 131 ASP A O 1
ATOM 1034 N N . ALA A 1 132 ? 3.831 -7.946 -24.465 1.00 95.81 132 ALA A N 1
ATOM 1035 C CA . ALA A 1 132 ? 2.883 -9.041 -24.607 1.00 95.81 132 ALA A CA 1
ATOM 1036 C C . ALA A 1 132 ? 2.177 -9.349 -23.273 1.00 95.81 132 ALA A C 1
ATOM 1038 O O . ALA A 1 132 ? 2.811 -9.634 -22.256 1.00 95.81 132 ALA A O 1
ATOM 1039 N N . GLY A 1 133 ? 0.842 -9.283 -23.289 1.00 93.19 133 GLY A N 1
ATOM 1040 C CA . GLY A 1 133 ? -0.013 -9.542 -22.127 1.00 93.19 133 GLY A CA 1
ATOM 1041 C C . GLY A 1 133 ? -0.131 -8.386 -21.127 1.00 93.19 133 GLY A C 1
ATOM 1042 O O . GLY A 1 133 ? -0.930 -8.488 -20.196 1.00 93.19 133 GLY A O 1
ATOM 1043 N N . ALA A 1 134 ? 0.597 -7.282 -21.321 1.00 95.00 134 ALA A N 1
ATOM 1044 C CA . ALA A 1 134 ? 0.502 -6.131 -20.436 1.00 95.00 134 ALA A CA 1
ATOM 1045 C C . ALA A 1 134 ? -0.823 -5.373 -20.636 1.00 95.00 134 ALA A C 1
ATOM 1047 O O . ALA A 1 134 ? -1.233 -5.083 -21.761 1.00 95.00 134 ALA A O 1
ATOM 1048 N N . ARG A 1 135 ? -1.482 -5.000 -19.533 1.00 95.50 135 ARG A N 1
ATOM 1049 C CA . ARG A 1 135 ? -2.664 -4.123 -19.531 1.00 95.50 135 ARG A CA 1
ATOM 1050 C C . ARG A 1 135 ? -2.432 -2.976 -18.564 1.00 95.50 135 ARG A C 1
ATOM 1052 O O . ARG A 1 135 ? -2.418 -3.187 -17.353 1.00 95.50 135 ARG A O 1
ATOM 1059 N N . ILE A 1 136 ? -2.277 -1.773 -19.104 1.00 94.50 136 ILE A N 1
ATOM 1060 C CA . ILE A 1 136 ? -2.008 -0.556 -18.337 1.00 94.50 136 ILE A CA 1
ATOM 1061 C C . ILE A 1 136 ? -3.234 0.357 -18.314 1.00 94.50 136 ILE A C 1
ATOM 1063 O O . ILE A 1 136 ? -4.013 0.366 -19.266 1.00 94.50 136 ILE A O 1
ATOM 1067 N N . ALA A 1 137 ? -3.422 1.098 -17.224 1.00 93.38 137 ALA A N 1
ATOM 1068 C CA . ALA A 1 137 ? -4.567 1.991 -17.069 1.00 93.38 137 ALA A CA 1
ATOM 1069 C C . ALA A 1 137 ? -4.484 3.232 -17.961 1.00 93.38 137 ALA A C 1
ATOM 1071 O O . ALA A 1 137 ? -5.491 3.643 -18.530 1.00 93.38 137 ALA A O 1
ATOM 1072 N N . TRP A 1 138 ? -3.289 3.817 -18.079 1.00 93.56 138 TRP A N 1
ATOM 1073 C CA . TRP A 1 138 ? -3.071 5.077 -18.784 1.00 93.56 138 TRP A CA 1
ATOM 1074 C C . TRP A 1 138 ? -1.887 4.953 -19.761 1.00 93.56 138 TRP A C 1
ATOM 1076 O O . TRP A 1 138 ? -0.741 5.154 -19.355 1.00 93.56 138 TRP A O 1
ATOM 1086 N N . PRO A 1 139 ? -2.136 4.591 -21.037 1.00 93.88 139 PRO A N 1
ATOM 1087 C CA . PRO A 1 139 ? -1.090 4.372 -22.044 1.00 93.88 139 PRO A CA 1
ATOM 1088 C C . PRO A 1 139 ? -0.191 5.585 -22.320 1.00 93.88 139 PRO A C 1
ATOM 1090 O O . PRO A 1 139 ? 0.960 5.416 -22.718 1.00 93.88 139 PRO A O 1
ATOM 1093 N N . GLU A 1 140 ? -0.702 6.795 -22.098 1.00 93.94 140 GLU A N 1
ATOM 1094 C CA . GLU A 1 140 ? -0.004 8.062 -22.319 1.00 93.94 140 GLU A CA 1
ATOM 1095 C C . GLU A 1 140 ? 0.834 8.524 -21.111 1.00 93.94 140 GLU A C 1
ATOM 1097 O O . GLU A 1 140 ? 1.519 9.540 -21.198 1.00 93.94 140 GLU A O 1
ATOM 1102 N N . ARG A 1 141 ? 0.812 7.800 -19.981 1.00 91.75 141 ARG A N 1
ATOM 1103 C CA . ARG A 1 141 ? 1.563 8.157 -18.765 1.00 91.75 141 ARG A CA 1
ATOM 1104 C C . ARG A 1 141 ? 2.974 7.558 -18.782 1.00 91.75 141 ARG A C 1
ATOM 1106 O O . ARG A 1 141 ? 3.192 6.473 -18.243 1.00 91.75 141 ARG A O 1
ATOM 1113 N N . PHE A 1 142 ? 3.924 8.271 -19.378 1.00 94.25 142 PHE A N 1
ATOM 1114 C CA . PHE A 1 142 ? 5.355 7.944 -19.369 1.00 94.25 142 PHE A CA 1
ATOM 1115 C C . PHE A 1 142 ? 6.208 9.216 -19.491 1.00 94.25 142 PHE A C 1
ATOM 1117 O O . PHE A 1 142 ? 5.702 10.267 -19.893 1.00 94.25 142 PHE A O 1
ATOM 1124 N N . ASN A 1 143 ? 7.483 9.138 -19.111 1.00 92.19 143 ASN A N 1
ATOM 1125 C CA . ASN A 1 143 ? 8.410 10.264 -19.203 1.00 92.19 143 ASN A CA 1
ATOM 1126 C C . ASN A 1 143 ? 8.940 10.447 -20.637 1.00 92.19 143 ASN A C 1
ATOM 1128 O O . ASN A 1 143 ? 8.826 9.566 -21.484 1.00 92.19 143 ASN A O 1
ATOM 1132 N N . TYR A 1 144 ? 9.538 11.605 -20.924 1.00 91.12 144 TYR A N 1
ATOM 1133 C CA . TYR A 1 144 ? 10.020 11.952 -22.270 1.00 91.12 144 TYR A CA 1
ATOM 1134 C C . TYR A 1 144 ? 11.152 11.042 -22.789 1.00 91.12 144 TYR A C 1
ATOM 1136 O O . TYR A 1 144 ? 11.389 10.979 -23.994 1.00 91.12 144 TYR A O 1
ATOM 1144 N N . ASP A 1 145 ? 11.859 10.369 -21.886 1.00 90.38 145 ASP A N 1
ATOM 1145 C CA . ASP A 1 145 ? 12.968 9.444 -22.125 1.00 90.38 145 ASP A CA 1
ATOM 1146 C C . ASP A 1 145 ? 12.520 7.973 -22.249 1.00 90.38 145 ASP A C 1
ATOM 1148 O O . ASP A 1 145 ? 13.332 7.080 -22.504 1.00 90.38 145 ASP A O 1
ATOM 1152 N N . GLU A 1 146 ? 11.216 7.716 -22.133 1.00 93.75 146 GLU A N 1
ATOM 1153 C CA . GLU A 1 146 ? 10.606 6.391 -22.202 1.00 93.75 146 GLU A CA 1
ATOM 1154 C C . GLU A 1 146 ? 9.730 6.245 -23.457 1.00 93.75 146 GLU A C 1
ATOM 1156 O O . GLU A 1 146 ? 9.227 7.208 -24.032 1.00 93.75 146 GLU A O 1
ATOM 1161 N N . LEU A 1 147 ? 9.545 5.008 -23.918 1.00 93.62 147 LEU A N 1
ATOM 1162 C CA . LEU A 1 147 ? 8.853 4.703 -25.177 1.00 93.62 147 LEU A CA 1
ATOM 1163 C C . LEU A 1 147 ? 7.400 4.259 -24.988 1.00 93.62 147 LEU A C 1
ATOM 1165 O O . LEU A 1 147 ? 6.648 4.168 -25.968 1.00 93.62 147 LEU A O 1
ATOM 1169 N N . SER A 1 148 ? 7.014 3.901 -23.764 1.00 95.44 148 SER A N 1
ATOM 1170 C CA . SER A 1 148 ? 5.657 3.475 -23.437 1.00 95.44 148 SER A CA 1
ATOM 1171 C C . SER A 1 148 ? 5.381 3.562 -21.936 1.00 95.44 148 SER A C 1
ATOM 1173 O O . SER A 1 148 ? 6.292 3.471 -21.111 1.00 95.44 148 SER A O 1
ATOM 1175 N N . ALA A 1 149 ? 4.099 3.621 -21.575 1.00 95.19 149 ALA A N 1
ATOM 1176 C CA . ALA A 1 149 ? 3.679 3.497 -20.184 1.00 95.19 149 ALA A CA 1
ATOM 1177 C C . ALA A 1 149 ? 4.035 2.127 -19.568 1.00 95.19 149 ALA A C 1
ATOM 1179 O O . ALA A 1 149 ? 4.251 2.042 -18.364 1.00 95.19 149 ALA A O 1
ATOM 1180 N N . VAL A 1 150 ? 4.141 1.054 -20.367 1.00 96.19 150 VAL A N 1
ATOM 1181 C CA . VAL A 1 150 ? 4.582 -0.264 -19.866 1.00 96.19 150 VAL A CA 1
ATOM 1182 C C . VAL A 1 150 ? 6.041 -0.191 -19.425 1.00 96.19 150 VAL A C 1
ATOM 1184 O O . VAL A 1 150 ? 6.369 -0.647 -18.332 1.00 96.19 150 VAL A O 1
ATOM 1187 N N . GLN A 1 151 ? 6.901 0.442 -20.230 1.00 96.38 151 GLN A N 1
ATOM 1188 C CA . GLN A 1 151 ? 8.290 0.695 -19.856 1.00 96.38 151 GLN A CA 1
ATOM 1189 C C . GLN A 1 151 ? 8.370 1.544 -18.588 1.00 96.38 151 GLN A C 1
ATOM 1191 O O . GLN A 1 151 ? 9.096 1.178 -17.669 1.00 96.38 151 GLN A O 1
ATOM 1196 N N . HIS A 1 152 ? 7.576 2.614 -18.511 1.00 96.25 152 HIS A N 1
ATOM 1197 C CA . HIS A 1 152 ? 7.506 3.476 -17.333 1.00 96.25 152 HIS A CA 1
ATOM 1198 C C . HIS A 1 152 ? 7.124 2.707 -16.064 1.00 96.25 152 HIS A C 1
ATOM 1200 O O . HIS A 1 152 ? 7.818 2.770 -15.051 1.00 96.25 152 HIS A O 1
ATOM 1206 N N . ALA A 1 153 ? 6.050 1.918 -16.125 1.00 96.00 153 ALA A N 1
ATOM 1207 C CA . ALA A 1 153 ? 5.592 1.127 -14.990 1.00 96.00 153 ALA A CA 1
ATOM 1208 C C . ALA A 1 153 ? 6.650 0.111 -14.534 1.00 96.00 153 ALA A C 1
ATOM 1210 O O . ALA A 1 153 ? 6.890 -0.044 -13.338 1.00 96.00 153 ALA A O 1
ATOM 1211 N N . MET A 1 154 ? 7.321 -0.551 -15.478 1.00 95.88 154 MET A N 1
ATOM 1212 C CA . MET A 1 154 ? 8.389 -1.498 -15.159 1.00 95.88 154 MET A CA 1
ATOM 1213 C C . MET A 1 154 ? 9.639 -0.800 -14.615 1.00 95.88 154 MET A C 1
ATOM 1215 O O . MET A 1 154 ? 10.261 -1.319 -13.694 1.00 95.88 154 MET A O 1
ATOM 1219 N N . ASN A 1 155 ? 9.984 0.391 -15.109 1.00 95.38 155 ASN A N 1
ATOM 1220 C CA . ASN A 1 155 ? 11.074 1.201 -14.566 1.00 95.38 155 ASN A CA 1
ATOM 1221 C C . ASN A 1 155 ? 10.810 1.601 -13.109 1.00 95.38 155 ASN A C 1
ATOM 1223 O O . ASN A 1 155 ? 11.702 1.447 -12.277 1.00 95.38 155 ASN A O 1
ATOM 1227 N N . LEU A 1 156 ? 9.590 2.055 -12.796 1.00 95.25 156 LEU A N 1
ATOM 1228 C CA . LEU A 1 156 ? 9.177 2.371 -11.427 1.00 95.25 156 LEU A CA 1
ATOM 1229 C C . LEU A 1 156 ? 9.257 1.135 -10.523 1.00 95.25 156 LEU A C 1
ATOM 1231 O O . LEU A 1 156 ? 9.835 1.206 -9.442 1.00 95.25 156 LEU A O 1
ATOM 1235 N N . LYS A 1 157 ? 8.757 -0.016 -10.997 1.00 94.94 157 LYS A N 1
ATOM 1236 C CA . LYS A 1 157 ? 8.836 -1.289 -10.264 1.00 94.94 157 LYS A CA 1
ATOM 1237 C C . LYS A 1 157 ? 10.279 -1.724 -9.990 1.00 94.94 157 LYS A C 1
ATOM 1239 O O . LYS A 1 157 ? 10.561 -2.232 -8.915 1.00 94.94 157 LYS A O 1
ATOM 1244 N N . LEU A 1 158 ? 11.180 -1.555 -10.961 1.00 94.06 158 LEU A N 1
ATOM 1245 C CA . LEU A 1 158 ? 12.599 -1.909 -10.828 1.00 94.06 158 LEU A CA 1
ATOM 1246 C C . LEU A 1 158 ? 13.383 -0.936 -9.938 1.00 94.06 158 LEU A C 1
ATOM 1248 O O . LEU A 1 158 ? 14.451 -1.296 -9.452 1.00 94.06 158 LEU A O 1
ATOM 1252 N N . GLN A 1 159 ? 12.901 0.296 -9.767 1.00 92.69 159 GLN A N 1
ATOM 1253 C CA . GLN A 1 159 ? 13.536 1.290 -8.907 1.00 92.69 159 GLN A CA 1
ATOM 1254 C C . GLN A 1 159 ? 13.251 1.021 -7.428 1.00 92.69 159 GLN A C 1
ATOM 1256 O O . GLN A 1 159 ? 14.180 1.012 -6.625 1.00 92.69 159 GLN A O 1
ATOM 1261 N N . ASP A 1 160 ? 11.982 0.824 -7.081 1.00 92.25 160 ASP A N 1
ATOM 1262 C CA . ASP A 1 160 ? 11.552 0.470 -5.733 1.00 92.25 160 ASP A CA 1
ATOM 1263 C C . ASP A 1 160 ? 10.244 -0.319 -5.833 1.00 92.25 160 ASP A C 1
ATOM 1265 O O . ASP A 1 160 ? 9.172 0.234 -6.093 1.00 92.25 160 ASP A O 1
ATOM 1269 N N . GLU A 1 161 ? 10.343 -1.637 -5.665 1.00 92.75 161 GLU A N 1
ATOM 1270 C CA . GLU A 1 161 ? 9.190 -2.520 -5.795 1.00 92.75 161 GLU A CA 1
ATOM 1271 C C . GLU A 1 161 ? 8.153 -2.257 -4.695 1.00 92.75 161 GLU A C 1
ATOM 1273 O O . GLU A 1 161 ? 6.957 -2.210 -4.987 1.00 92.75 161 GLU A O 1
ATOM 1278 N N . ALA A 1 162 ? 8.585 -2.031 -3.452 1.00 89.69 162 ALA A N 1
ATOM 1279 C CA . ALA A 1 162 ? 7.678 -1.806 -2.332 1.00 89.69 162 ALA A CA 1
ATOM 1280 C C . ALA A 1 162 ? 6.897 -0.497 -2.504 1.00 89.69 162 ALA A C 1
ATOM 1282 O O . ALA A 1 162 ? 5.667 -0.494 -2.389 1.00 89.69 162 ALA A O 1
ATOM 1283 N N . ALA A 1 163 ? 7.590 0.588 -2.863 1.00 89.31 163 ALA A N 1
ATOM 1284 C CA . ALA A 1 163 ? 6.947 1.862 -3.170 1.00 89.31 163 ALA A CA 1
ATOM 1285 C C . ALA A 1 163 ? 6.022 1.744 -4.387 1.00 89.31 163 ALA A C 1
ATOM 1287 O O . ALA A 1 163 ? 4.936 2.321 -4.396 1.00 89.31 163 ALA A O 1
ATOM 1288 N N . PHE A 1 164 ? 6.402 0.957 -5.400 1.00 93.56 164 PHE A N 1
ATOM 1289 C CA . PHE A 1 164 ? 5.560 0.753 -6.573 1.00 93.56 164 PHE A CA 1
ATOM 1290 C C . PHE A 1 164 ? 4.221 0.088 -6.231 1.00 93.56 164 PHE A C 1
ATOM 1292 O O . PHE A 1 164 ? 3.165 0.532 -6.692 1.00 93.56 164 PHE A O 1
ATOM 1299 N N . TRP A 1 165 ? 4.253 -0.953 -5.402 1.00 93.19 165 TRP A N 1
ATOM 1300 C CA . TRP A 1 165 ? 3.052 -1.657 -4.962 1.00 93.19 165 TRP A CA 1
ATOM 1301 C C . TRP A 1 165 ? 2.159 -0.801 -4.050 1.00 93.19 165 TRP A C 1
ATOM 1303 O O . TRP A 1 165 ? 0.938 -0.807 -4.211 1.00 93.19 165 TRP A O 1
ATOM 1313 N N . ALA A 1 166 ? 2.748 -0.012 -3.151 1.00 89.50 166 ALA A N 1
ATOM 1314 C CA . ALA A 1 166 ? 1.992 0.897 -2.293 1.00 89.50 166 ALA A CA 1
ATOM 1315 C C . ALA A 1 166 ? 1.361 2.055 -3.092 1.00 89.50 166 ALA A C 1
ATOM 1317 O O . ALA A 1 166 ? 0.139 2.169 -3.156 1.00 89.50 166 ALA A O 1
ATOM 1318 N N . GLU A 1 167 ? 2.179 2.864 -3.766 1.00 88.50 167 GLU A N 1
ATOM 1319 C CA . GLU A 1 167 ? 1.757 4.150 -4.339 1.00 88.50 167 GLU A CA 1
ATOM 1320 C C . GLU A 1 167 ? 1.021 4.005 -5.677 1.00 88.50 167 GLU A C 1
ATOM 1322 O O . GLU A 1 167 ? 0.028 4.683 -5.937 1.00 88.50 167 GLU A O 1
ATOM 1327 N N . TYR A 1 168 ? 1.498 3.123 -6.563 1.00 90.31 168 TYR A N 1
ATOM 1328 C CA . TYR A 1 168 ? 0.971 3.030 -7.932 1.00 90.31 168 TYR A CA 1
ATOM 1329 C C . TYR A 1 168 ? -0.052 1.913 -8.123 1.00 90.31 168 TYR A C 1
ATOM 1331 O O . TYR A 1 168 ? -0.864 1.971 -9.053 1.00 90.31 168 TYR A O 1
ATOM 1339 N N . GLN A 1 169 ? -0.023 0.889 -7.271 1.00 93.62 169 GLN A N 1
ATOM 1340 C CA . GLN A 1 169 ? -0.963 -0.230 -7.337 1.00 93.62 169 GLN A CA 1
ATOM 1341 C C . GLN A 1 169 ? -2.041 -0.175 -6.252 1.00 93.62 169 GLN A C 1
ATOM 1343 O O . GLN A 1 169 ? -3.044 -0.876 -6.394 1.00 93.62 169 GLN A O 1
ATOM 1348 N N . ASN A 1 170 ? -1.877 0.661 -5.217 1.00 91.75 170 ASN A N 1
ATOM 1349 C CA . ASN A 1 170 ? -2.763 0.709 -4.051 1.00 91.75 170 ASN A CA 1
ATOM 1350 C C . ASN A 1 170 ? -2.890 -0.664 -3.353 1.00 91.75 170 ASN A C 1
ATOM 1352 O O . ASN A 1 170 ? -3.960 -1.061 -2.881 1.00 91.75 170 ASN A O 1
ATOM 1356 N N . GLU A 1 171 ? -1.797 -1.430 -3.377 1.00 91.81 171 GLU A N 1
ATOM 1357 C CA . GLU A 1 171 ? -1.667 -2.789 -2.850 1.00 91.81 171 GLU A CA 1
ATOM 1358 C C . GLU A 1 171 ? -0.322 -2.905 -2.124 1.00 91.81 171 GLU A C 1
ATOM 1360 O O . GLU A 1 171 ? 0.570 -3.597 -2.616 1.00 91.81 171 GLU A O 1
ATOM 1365 N N . PRO A 1 172 ? -0.135 -2.203 -0.988 1.00 88.94 172 PRO A N 1
ATOM 1366 C CA . PRO A 1 172 ? 1.124 -2.244 -0.259 1.00 88.94 172 PRO A CA 1
ATOM 1367 C C . PRO A 1 172 ? 1.484 -3.688 0.080 1.00 88.94 172 PRO A C 1
ATOM 1369 O O . PRO A 1 172 ? 0.646 -4.462 0.553 1.00 88.94 172 PRO A O 1
ATOM 1372 N N . LEU A 1 173 ? 2.742 -4.049 -0.167 1.00 86.69 173 LEU A N 1
ATOM 1373 C CA . LEU A 1 173 ? 3.247 -5.348 0.246 1.00 86.69 173 LEU A CA 1
ATOM 1374 C C . LEU A 1 173 ? 3.166 -5.447 1.776 1.00 86.69 173 LEU A C 1
ATOM 1376 O O . LEU A 1 173 ? 3.332 -4.431 2.463 1.00 86.69 173 LEU A O 1
ATOM 1380 N N . PRO A 1 174 ? 2.909 -6.643 2.333 1.00 80.25 174 PRO A N 1
ATOM 1381 C CA . PRO A 1 174 ? 3.094 -6.864 3.757 1.00 80.25 174 PRO A CA 1
ATOM 1382 C C . PRO A 1 174 ? 4.486 -6.372 4.134 1.00 80.25 174 PRO A C 1
ATOM 1384 O O . PRO A 1 174 ? 5.462 -6.744 3.482 1.00 80.25 174 PRO A O 1
ATOM 1387 N N . GLU A 1 175 ? 4.578 -5.515 5.152 1.00 66.81 175 GLU A N 1
ATOM 1388 C CA . GLU A 1 175 ? 5.880 -5.269 5.754 1.00 66.81 175 GLU A CA 1
ATOM 1389 C C . GLU A 1 175 ? 6.412 -6.649 6.149 1.00 66.81 175 GLU A C 1
ATOM 1391 O O . GLU A 1 175 ? 5.720 -7.396 6.846 1.00 66.81 175 GLU A O 1
ATOM 1396 N N . GLU A 1 176 ? 7.620 -7.002 5.703 1.00 53.88 176 GLU A N 1
ATOM 1397 C CA . GLU A 1 176 ? 8.425 -8.008 6.392 1.00 53.88 176 GLU A CA 1
ATOM 1398 C C . GLU A 1 176 ? 8.776 -7.420 7.765 1.00 53.88 176 GLU A C 1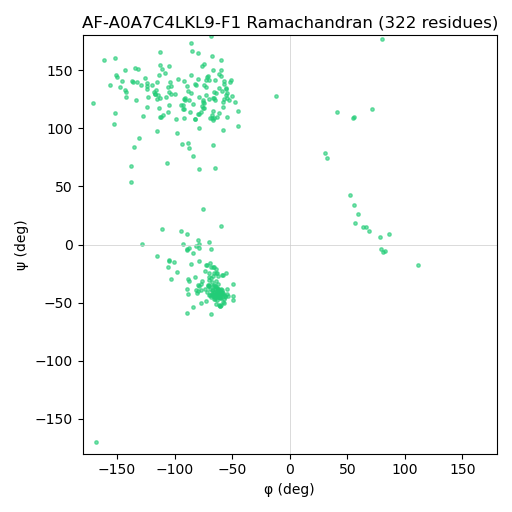
ATOM 1400 O O . GLU A 1 176 ? 9.911 -7.068 8.075 1.00 53.88 176 GLU A O 1
ATOM 1405 N N . THR A 1 177 ? 7.761 -7.230 8.608 1.00 46.53 177 THR A N 1
ATOM 1406 C CA . THR A 1 177 ? 7.942 -7.248 10.041 1.00 46.53 177 THR A CA 1
ATOM 1407 C C . THR A 1 177 ? 8.609 -8.579 10.302 1.00 46.53 177 THR A C 1
ATOM 1409 O O . THR A 1 177 ? 7.990 -9.622 10.104 1.00 46.53 177 THR A O 1
ATOM 1412 N N . ALA A 1 178 ? 9.884 -8.534 10.685 1.00 43.88 178 ALA A N 1
ATOM 1413 C CA . ALA A 1 178 ? 10.484 -9.595 11.464 1.00 43.88 178 ALA A CA 1
ATOM 1414 C C . ALA A 1 178 ? 9.472 -9.925 12.568 1.00 43.88 178 ALA A C 1
ATOM 1416 O O . ALA A 1 178 ? 9.285 -9.150 13.506 1.00 43.88 178 ALA A O 1
ATOM 1417 N N . ASP A 1 179 ? 8.733 -11.012 12.379 1.00 43.69 179 ASP A N 1
ATOM 1418 C CA . ASP A 1 179 ? 7.607 -11.454 13.204 1.00 43.69 179 ASP A CA 1
ATOM 1419 C C . ASP A 1 179 ? 8.118 -12.054 14.531 1.00 43.69 179 ASP A C 1
ATOM 1421 O O . ASP A 1 179 ? 7.533 -12.970 15.099 1.00 43.69 179 ASP A O 1
ATOM 1425 N N . ASP A 1 180 ? 9.260 -11.560 15.019 1.00 46.91 180 ASP A N 1
ATOM 1426 C CA . ASP A 1 180 ? 10.067 -12.208 16.050 1.00 46.91 180 ASP A CA 1
ATOM 1427 C C . ASP A 1 180 ? 9.682 -11.817 17.485 1.00 46.91 180 ASP A C 1
ATOM 1429 O O . ASP A 1 180 ? 10.190 -12.428 18.420 1.00 46.91 180 ASP A O 1
ATOM 1433 N N . ASP A 1 181 ? 8.751 -10.881 17.714 1.00 56.09 181 ASP A N 1
ATOM 1434 C CA . ASP A 1 181 ? 8.547 -10.339 19.074 1.00 56.09 181 ASP A CA 1
ATOM 1435 C C . ASP A 1 181 ? 7.110 -10.349 19.626 1.00 56.09 181 ASP A C 1
ATOM 1437 O O . ASP A 1 181 ? 6.890 -9.959 20.780 1.00 56.09 181 ASP A O 1
ATOM 1441 N N . LEU A 1 182 ? 6.107 -10.835 18.889 1.00 59.09 182 LEU A N 1
ATOM 1442 C CA . LEU A 1 182 ? 4.756 -10.985 19.445 1.00 59.09 182 LEU A CA 1
ATOM 1443 C C . LEU A 1 182 ? 4.511 -12.422 19.910 1.00 59.09 182 LEU A C 1
ATOM 1445 O O . LEU A 1 182 ? 4.108 -13.298 19.152 1.00 59.09 182 LEU A O 1
ATOM 1449 N N . LEU A 1 183 ? 4.718 -12.651 21.212 1.00 71.31 183 LEU A N 1
ATOM 1450 C CA . LEU A 1 183 ? 4.374 -13.915 21.866 1.00 71.31 183 LEU A CA 1
ATOM 1451 C C . LEU A 1 183 ? 2.890 -14.251 21.640 1.00 71.31 183 LEU A C 1
ATOM 1453 O O . LEU A 1 183 ? 2.001 -13.456 21.952 1.00 71.31 183 LEU A O 1
ATOM 1457 N N . THR A 1 184 ? 2.623 -15.468 21.170 1.00 79.12 184 THR A N 1
ATOM 1458 C CA . THR A 1 184 ? 1.267 -16.024 21.068 1.00 79.12 184 THR A CA 1
ATOM 1459 C C . THR A 1 184 ? 0.588 -16.093 22.442 1.00 79.12 184 THR A C 1
ATOM 1461 O O . THR A 1 184 ? 1.245 -16.137 23.489 1.00 79.12 184 THR A O 1
ATOM 1464 N N . THR A 1 185 ? -0.748 -16.152 22.467 1.00 77.88 185 THR A N 1
ATOM 1465 C CA . THR A 1 185 ? -1.525 -16.266 23.717 1.00 77.88 185 THR A CA 1
ATOM 1466 C C . THR A 1 185 ? -1.088 -17.452 24.569 1.00 77.88 185 THR A C 1
ATOM 1468 O O . THR A 1 185 ? -0.996 -17.333 25.791 1.00 77.88 185 THR A O 1
ATOM 1471 N N . ASP A 1 186 ? -0.764 -18.569 23.924 1.00 80.00 186 ASP A N 1
ATOM 1472 C CA . ASP A 1 186 ? -0.357 -19.800 24.594 1.00 80.00 186 ASP A CA 1
ATOM 1473 C C . ASP A 1 186 ? 1.059 -19.678 25.166 1.00 80.00 186 ASP A C 1
ATOM 1475 O O . ASP A 1 186 ? 1.304 -20.096 26.298 1.00 80.00 186 ASP A O 1
ATOM 1479 N N . GLN A 1 187 ? 1.973 -19.012 24.449 1.00 82.94 187 GLN A N 1
ATOM 1480 C CA . GLN A 1 187 ? 3.311 -18.695 24.959 1.00 82.94 187 GLN A CA 1
ATOM 1481 C C . GLN A 1 187 ? 3.261 -17.743 26.163 1.00 82.94 187 GLN A C 1
ATOM 1483 O O . GLN A 1 187 ? 4.042 -17.902 27.102 1.00 82.94 187 GLN A O 1
ATOM 1488 N N . ILE A 1 188 ? 2.339 -16.774 26.181 1.00 82.50 188 ILE A N 1
ATOM 1489 C CA . ILE A 1 188 ? 2.122 -15.894 27.341 1.00 82.50 188 ILE A CA 1
ATOM 1490 C C . ILE A 1 188 ? 1.533 -16.690 28.512 1.00 82.50 188 ILE A C 1
ATOM 1492 O O . ILE A 1 188 ? 2.001 -16.566 29.646 1.00 82.50 188 ILE A O 1
ATOM 1496 N N . ALA A 1 189 ? 0.532 -17.535 28.255 1.00 83.56 189 ALA A N 1
ATOM 1497 C CA . ALA A 1 189 ? -0.097 -18.359 29.283 1.00 83.56 189 ALA A CA 1
ATOM 1498 C C . ALA A 1 189 ? 0.896 -19.348 29.920 1.00 83.56 189 ALA A C 1
ATOM 1500 O O . ALA A 1 189 ? 0.885 -19.527 31.139 1.00 83.56 189 ALA A O 1
ATOM 1501 N N . ALA A 1 190 ? 1.804 -19.924 29.125 1.00 86.00 190 ALA A N 1
ATOM 1502 C CA . ALA A 1 190 ? 2.850 -20.831 29.595 1.00 86.00 190 ALA A CA 1
ATOM 1503 C C . ALA A 1 190 ? 3.847 -20.171 30.565 1.00 86.00 190 ALA A C 1
ATOM 1505 O O . ALA A 1 190 ? 4.425 -20.855 31.407 1.00 86.00 190 ALA A O 1
ATOM 1506 N N . LYS A 1 191 ? 4.019 -18.842 30.508 1.00 83.94 191 LYS A N 1
ATOM 1507 C CA . LYS A 1 191 ? 4.915 -18.089 31.407 1.00 83.94 191 LYS A CA 1
ATOM 1508 C C . LYS A 1 191 ? 4.324 -17.833 32.805 1.00 83.94 191 LYS A C 1
ATOM 1510 O O . LYS A 1 191 ? 4.970 -17.213 33.647 1.00 83.94 191 LYS A O 1
ATOM 1515 N N . CYS A 1 192 ? 3.105 -18.296 33.091 1.00 85.31 192 CYS A N 1
ATOM 1516 C CA . CYS A 1 192 ? 2.458 -18.104 34.389 1.00 85.31 192 CYS A CA 1
ATOM 1517 C C . CYS A 1 192 ? 2.970 -19.102 35.452 1.00 85.31 192 CYS A C 1
ATOM 1519 O O . CYS A 1 192 ? 2.640 -20.284 35.418 1.00 85.31 192 CYS A O 1
ATOM 1521 N N . ASN A 1 193 ? 3.693 -18.613 36.467 1.00 82.31 193 ASN A N 1
ATOM 1522 C CA . ASN A 1 193 ? 4.309 -19.428 37.533 1.00 82.31 193 ASN A CA 1
ATOM 1523 C C . ASN A 1 193 ? 3.419 -19.688 38.773 1.00 82.31 193 ASN A C 1
ATOM 1525 O O . ASN A 1 193 ? 3.824 -20.404 39.685 1.00 82.31 193 ASN A O 1
ATOM 1529 N N . ARG A 1 194 ? 2.211 -19.101 38.822 1.00 83.56 194 ARG A N 1
ATOM 1530 C CA . ARG A 1 194 ? 1.221 -19.217 39.918 1.00 83.56 194 ARG A CA 1
ATOM 1531 C C . ARG A 1 194 ? 1.720 -18.805 41.312 1.00 83.56 194 ARG A C 1
ATOM 1533 O O . ARG A 1 194 ? 1.085 -19.152 42.310 1.00 83.56 194 ARG A O 1
ATOM 1540 N N . LEU A 1 195 ? 2.812 -18.048 41.406 1.00 86.00 195 LEU A N 1
ATOM 1541 C CA . LEU A 1 195 ? 3.286 -17.544 42.692 1.00 86.00 195 LEU A CA 1
ATOM 1542 C C . LEU A 1 195 ? 2.353 -16.442 43.231 1.00 86.00 195 LEU A C 1
ATOM 1544 O O . LEU A 1 195 ? 1.806 -15.656 42.450 1.00 86.00 195 LEU A O 1
ATOM 1548 N N . PRO A 1 196 ? 2.152 -16.356 44.562 1.00 85.62 196 PRO A N 1
ATOM 1549 C CA . PRO A 1 196 ? 1.388 -15.273 45.167 1.00 85.62 196 PRO A CA 1
ATOM 1550 C C . PRO A 1 196 ? 1.955 -13.893 44.817 1.00 85.62 196 PRO A C 1
ATOM 1552 O O . PRO A 1 196 ? 3.166 -13.675 44.819 1.00 85.62 196 PRO A O 1
ATOM 1555 N N . ARG A 1 197 ? 1.063 -12.927 44.579 1.00 84.69 197 ARG A N 1
ATOM 1556 C CA . ARG A 1 197 ? 1.438 -11.526 44.342 1.00 84.69 197 ARG A CA 1
ATOM 1557 C C . ARG A 1 197 ? 2.257 -10.991 45.525 1.00 84.69 197 ARG A C 1
ATOM 1559 O O . ARG A 1 197 ? 1.888 -11.218 46.677 1.00 84.69 197 ARG A O 1
ATOM 1566 N N . ARG A 1 198 ? 3.324 -1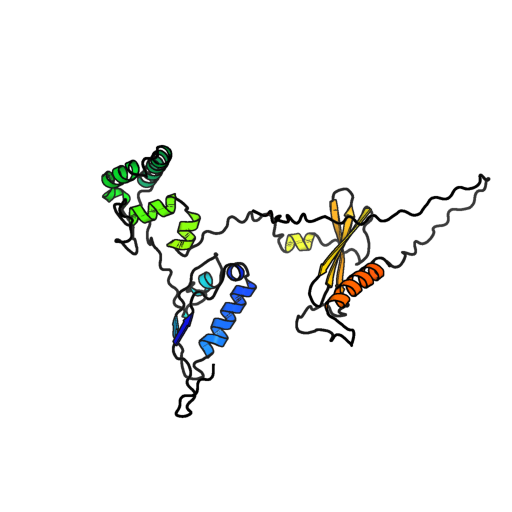0.237 45.232 1.00 85.50 198 ARG A N 1
ATOM 1567 C CA . ARG A 1 198 ? 4.326 -9.705 46.185 1.00 85.50 198 ARG A CA 1
ATOM 1568 C C . ARG A 1 198 ? 5.197 -10.757 46.880 1.00 85.50 198 ARG A C 1
ATOM 1570 O O . ARG A 1 198 ? 5.872 -10.422 47.851 1.00 85.50 198 ARG A O 1
ATOM 1577 N N . LEU A 1 199 ? 5.220 -11.994 46.389 1.00 86.94 199 LEU A N 1
ATOM 1578 C CA . LEU A 1 199 ? 6.221 -12.976 46.791 1.00 86.94 199 LEU A CA 1
ATOM 1579 C C . LEU A 1 199 ? 7.420 -12.896 45.840 1.00 86.94 199 LEU A C 1
ATOM 1581 O O . LEU A 1 199 ? 7.258 -13.021 44.629 1.00 86.94 199 LEU A O 1
ATOM 1585 N N . VAL A 1 200 ? 8.615 -12.691 46.392 1.00 88.00 200 VAL A N 1
ATOM 1586 C CA . VAL A 1 200 ? 9.863 -12.695 45.619 1.00 88.00 200 VAL A CA 1
ATOM 1587 C C . VAL A 1 200 ? 10.383 -14.136 45.535 1.00 88.00 200 VAL A C 1
ATOM 1589 O O . VAL A 1 200 ? 10.546 -14.758 46.589 1.00 88.00 200 VAL A O 1
ATOM 1592 N N . PRO A 1 201 ? 10.617 -14.689 44.330 1.00 86.94 201 PRO A N 1
ATOM 1593 C CA . PRO A 1 201 ? 11.209 -16.015 44.170 1.00 86.94 201 PRO A CA 1
ATOM 1594 C C . PRO A 1 201 ? 12.601 -16.124 44.804 1.00 86.94 201 PRO A C 1
ATOM 1596 O O . PRO A 1 201 ? 13.356 -15.153 44.873 1.00 86.94 201 PRO A O 1
ATOM 1599 N N . ILE A 1 202 ? 12.944 -17.328 45.261 1.00 85.62 202 ILE A N 1
ATOM 1600 C CA . ILE A 1 202 ? 14.278 -17.630 45.792 1.00 85.62 202 ILE A CA 1
ATOM 1601 C C . ILE A 1 202 ? 15.263 -17.607 44.620 1.00 85.62 202 ILE A C 1
ATOM 1603 O O . ILE A 1 202 ? 15.043 -18.315 43.647 1.00 85.62 202 ILE A O 1
ATOM 1607 N N . GLY A 1 203 ? 16.329 -16.811 44.725 1.00 84.69 203 GLY A N 1
ATOM 1608 C CA . GLY A 1 203 ? 17.325 -16.620 43.659 1.00 84.69 203 GLY A CA 1
ATOM 1609 C C . GLY A 1 203 ? 17.299 -15.221 43.042 1.00 84.69 203 GLY A C 1
ATOM 1610 O O . GLY A 1 203 ? 18.289 -14.791 42.460 1.00 84.69 203 GLY A O 1
ATOM 1611 N N . CYS A 1 204 ? 16.210 -14.466 43.230 1.00 89.50 204 CYS A N 1
ATOM 1612 C CA . CYS A 1 204 ? 16.150 -13.078 42.785 1.00 89.50 204 CYS A CA 1
ATOM 1613 C C . CYS A 1 204 ? 16.986 -12.163 43.690 1.00 89.50 204 CYS A C 1
ATOM 1615 O O . CYS A 1 204 ? 16.697 -12.030 44.883 1.00 89.50 204 CYS A O 1
ATOM 1617 N N . ASN A 1 205 ? 17.958 -11.467 43.104 1.00 90.44 205 ASN A N 1
ATOM 1618 C CA . ASN A 1 205 ? 18.878 -10.575 43.814 1.00 90.44 205 ASN A CA 1
ATOM 1619 C C . ASN A 1 205 ? 18.566 -9.092 43.589 1.00 90.44 205 ASN A C 1
ATOM 1621 O O . ASN A 1 205 ? 18.952 -8.244 44.400 1.00 90.44 205 ASN A O 1
ATOM 1625 N N . HIS A 1 206 ? 17.825 -8.764 42.527 1.00 89.00 206 HIS A N 1
ATOM 1626 C CA . HIS A 1 206 ? 17.487 -7.385 42.187 1.00 89.00 206 HIS A CA 1
ATOM 1627 C C . HIS A 1 206 ? 15.981 -7.179 42.043 1.00 89.00 206 HIS A C 1
ATOM 1629 O O . HIS A 1 206 ? 15.257 -8.024 41.524 1.00 89.00 206 HIS A O 1
ATOM 1635 N N . LEU A 1 207 ? 15.511 -6.010 42.481 1.00 91.75 207 LEU A N 1
ATOM 1636 C CA . LEU A 1 207 ? 14.148 -5.541 42.260 1.00 91.75 207 LEU A CA 1
ATOM 1637 C C . LEU A 1 207 ? 14.189 -4.261 41.432 1.00 91.75 207 LEU A C 1
ATOM 1639 O O . LEU A 1 207 ? 14.902 -3.314 41.770 1.00 91.75 207 LEU A O 1
ATOM 1643 N N . THR A 1 208 ? 13.380 -4.206 40.381 1.00 89.88 208 THR A N 1
ATOM 1644 C CA . THR A 1 208 ? 13.192 -3.002 39.569 1.00 89.88 208 THR A CA 1
ATOM 1645 C C . THR A 1 208 ? 11.722 -2.646 39.532 1.00 89.88 208 THR A C 1
ATOM 1647 O O . THR A 1 208 ? 10.863 -3.513 39.398 1.00 89.88 208 THR A O 1
ATOM 1650 N N . MET A 1 209 ? 11.424 -1.356 39.638 1.00 87.81 209 MET A N 1
ATOM 1651 C CA . MET A 1 209 ? 10.076 -0.843 39.460 1.00 87.81 209 MET A CA 1
ATOM 1652 C C . MET A 1 209 ? 10.044 0.095 38.263 1.00 87.81 209 MET A C 1
ATOM 1654 O O . MET A 1 209 ? 10.816 1.050 38.195 1.00 87.81 209 MET A O 1
ATOM 1658 N N . PHE A 1 210 ? 9.092 -0.145 37.374 1.00 87.94 210 PHE A N 1
ATOM 1659 C CA . PHE A 1 210 ? 8.786 0.722 36.249 1.00 87.94 210 PHE A CA 1
ATOM 1660 C C . PHE A 1 210 ? 7.490 1.467 36.548 1.00 87.94 210 PHE A C 1
ATOM 1662 O O . PHE A 1 210 ? 6.527 0.875 37.040 1.00 87.94 210 PHE A O 1
ATOM 1669 N N . ILE A 1 211 ? 7.471 2.771 36.274 1.00 85.44 211 ILE A N 1
ATOM 1670 C CA . ILE A 1 211 ? 6.279 3.609 36.407 1.00 85.44 211 ILE A CA 1
ATOM 1671 C C . ILE A 1 211 ? 6.026 4.286 35.065 1.00 85.44 211 ILE A C 1
ATOM 1673 O O . ILE A 1 211 ? 6.836 5.099 34.624 1.00 85.44 211 ILE A O 1
ATOM 1677 N N . ASP A 1 212 ? 4.874 4.003 34.466 1.00 83.50 212 ASP A N 1
ATOM 1678 C CA . ASP A 1 212 ? 4.350 4.775 33.344 1.00 83.50 212 ASP A CA 1
ATOM 1679 C C . ASP A 1 212 ? 3.544 5.968 33.885 1.00 83.50 212 ASP A C 1
ATOM 1681 O O . ASP A 1 212 ? 2.510 5.831 34.559 1.00 83.50 212 ASP A O 1
ATOM 1685 N N . VAL A 1 213 ? 4.071 7.165 33.624 1.00 81.56 213 VAL A N 1
ATOM 1686 C CA . VAL A 1 213 ? 3.530 8.435 34.106 1.00 81.56 213 VAL A CA 1
ATOM 1687 C C . VAL A 1 213 ? 2.480 8.957 33.129 1.00 81.56 213 VAL A C 1
ATOM 1689 O O . VAL A 1 213 ? 2.733 9.858 32.328 1.00 81.56 213 VAL A O 1
ATOM 1692 N N . GLN A 1 214 ? 1.252 8.457 33.253 1.00 74.25 214 GLN A N 1
ATOM 1693 C CA . GLN A 1 214 ? 0.108 9.027 32.541 1.00 74.25 214 GLN A CA 1
ATOM 1694 C C . GLN A 1 214 ? -0.512 10.202 33.316 1.00 74.25 214 GLN A C 1
ATOM 1696 O O . GLN A 1 214 ? -0.132 10.534 34.440 1.00 74.25 214 GLN A O 1
ATOM 1701 N N . ALA A 1 215 ? -1.476 10.895 32.702 1.00 73.44 215 ALA A N 1
ATOM 1702 C CA . ALA A 1 215 ? -1.993 12.155 33.241 1.00 73.44 215 ALA A CA 1
ATOM 1703 C C . ALA A 1 215 ? -2.628 12.027 34.641 1.00 73.44 215 ALA A C 1
ATOM 1705 O O . ALA A 1 215 ? -2.272 12.777 35.547 1.00 73.44 215 ALA A O 1
ATOM 1706 N N . ASN A 1 216 ? -3.576 11.099 34.809 1.00 71.25 216 ASN A N 1
ATOM 1707 C CA . ASN A 1 216 ? -4.381 10.968 36.035 1.00 71.25 216 ASN A CA 1
ATOM 1708 C C . ASN A 1 216 ? -4.143 9.653 36.792 1.00 71.25 216 ASN A C 1
ATOM 1710 O O . ASN A 1 216 ? -4.647 9.494 37.904 1.00 71.25 216 ASN A O 1
ATOM 1714 N N . LEU A 1 217 ? -3.426 8.713 36.177 1.00 76.25 217 LEU A N 1
ATOM 1715 C CA . LEU A 1 217 ? -3.102 7.402 36.723 1.00 76.25 217 LEU A CA 1
ATOM 1716 C C . LEU A 1 217 ? -1.616 7.156 36.505 1.00 76.25 217 LEU A C 1
ATOM 1718 O O . LEU A 1 217 ? -1.090 7.499 35.452 1.00 76.25 217 LEU A O 1
ATOM 1722 N N . LEU A 1 218 ? -0.964 6.572 37.500 1.00 78.56 218 LEU A N 1
ATOM 1723 C CA . LEU A 1 218 ? 0.386 6.046 37.345 1.00 78.56 218 LEU A CA 1
ATOM 1724 C C . LEU A 1 218 ? 0.263 4.533 37.290 1.00 78.56 218 LEU A C 1
ATOM 1726 O O . LEU A 1 218 ? -0.169 3.939 38.279 1.00 78.56 218 LEU A O 1
ATOM 1730 N N . PHE A 1 219 ? 0.587 3.933 36.153 1.00 83.94 219 PHE A N 1
ATOM 1731 C CA . PHE A 1 219 ? 0.697 2.482 36.063 1.00 83.94 219 PHE A CA 1
ATOM 1732 C C . PHE A 1 219 ? 2.075 2.096 36.568 1.00 83.94 219 PHE A C 1
ATOM 1734 O O . PHE A 1 219 ? 3.052 2.781 36.274 1.00 83.94 219 PHE A O 1
ATOM 1741 N N . PHE A 1 220 ? 2.157 1.031 37.351 1.00 86.94 220 PHE A N 1
ATOM 1742 C CA . PHE A 1 220 ? 3.438 0.514 37.792 1.00 86.94 220 PHE A CA 1
ATOM 1743 C C . PHE A 1 220 ? 3.499 -0.995 37.643 1.00 86.94 220 PHE A C 1
ATOM 1745 O O . PHE A 1 220 ? 2.485 -1.686 37.751 1.00 86.94 220 PHE A O 1
ATOM 1752 N N . VAL A 1 221 ? 4.717 -1.483 37.451 1.00 91.62 221 VAL A N 1
ATOM 1753 C CA . VAL A 1 221 ? 5.072 -2.896 37.526 1.00 91.62 221 VAL A CA 1
ATOM 1754 C C . VAL A 1 221 ? 6.371 -3.027 38.311 1.00 91.62 221 VAL A C 1
ATOM 1756 O O . VAL A 1 221 ? 7.272 -2.197 38.190 1.00 91.62 221 VAL A O 1
ATOM 1759 N N . VAL A 1 222 ? 6.440 -4.045 39.156 1.00 91.00 222 VAL A N 1
ATOM 1760 C CA . VAL A 1 222 ? 7.613 -4.422 39.933 1.00 91.00 222 VAL A CA 1
ATOM 1761 C C . VAL A 1 222 ? 8.063 -5.791 39.450 1.00 91.00 222 VAL A C 1
ATOM 1763 O O . VAL A 1 222 ? 7.285 -6.750 39.457 1.00 91.00 222 VAL A O 1
ATOM 1766 N N . CYS A 1 223 ? 9.326 -5.859 39.054 1.00 93.06 223 CYS A N 1
ATOM 1767 C CA . CYS A 1 223 ? 9.981 -7.056 38.564 1.00 93.06 223 CYS A CA 1
ATOM 1768 C C . CYS A 1 223 ? 11.102 -7.464 39.521 1.00 93.06 223 CYS A C 1
ATOM 1770 O O . CYS A 1 223 ? 11.832 -6.608 40.027 1.00 93.06 223 CYS A O 1
ATOM 1772 N N . ALA A 1 224 ? 11.229 -8.765 39.750 1.00 92.94 224 ALA A N 1
ATOM 1773 C CA . ALA A 1 224 ? 12.359 -9.383 40.422 1.00 92.94 224 ALA A CA 1
ATOM 1774 C C . ALA A 1 224 ? 13.254 -10.074 39.392 1.00 92.94 224 ALA A C 1
ATOM 1776 O O . ALA A 1 224 ? 12.735 -10.680 38.455 1.00 92.94 224 ALA A O 1
ATOM 1777 N N . TRP A 1 225 ? 14.566 -9.961 39.568 1.00 91.88 225 TRP A N 1
ATOM 1778 C CA . TRP A 1 225 ? 15.567 -10.462 38.632 1.00 91.88 225 TRP A CA 1
ATOM 1779 C C . TRP A 1 225 ? 16.535 -11.405 39.327 1.00 91.88 225 TRP A C 1
ATOM 1781 O O . TRP A 1 225 ? 17.026 -11.097 40.420 1.00 91.88 225 TRP A O 1
ATOM 1791 N N . GLU A 1 226 ? 16.829 -12.510 38.660 1.00 93.00 226 GLU A N 1
ATOM 1792 C CA . GLU A 1 226 ? 17.982 -13.364 38.938 1.00 93.00 226 GLU A CA 1
ATOM 1793 C C . GLU A 1 226 ? 19.232 -12.831 38.212 1.00 93.00 226 GLU A C 1
ATOM 1795 O O . GLU A 1 226 ? 19.143 -11.967 37.334 1.00 93.00 226 GLU A O 1
ATOM 1800 N N . ASP A 1 227 ? 20.409 -13.338 38.583 1.00 89.88 227 ASP A N 1
ATOM 1801 C CA . ASP A 1 227 ? 21.688 -12.903 37.997 1.00 89.88 227 ASP A CA 1
ATOM 1802 C C . ASP A 1 227 ? 21.858 -13.345 36.530 1.00 89.88 227 ASP A C 1
ATOM 1804 O O . ASP A 1 227 ? 22.699 -12.806 35.813 1.00 89.88 227 ASP A O 1
ATOM 1808 N N . ASP A 1 228 ? 21.053 -14.307 36.070 1.00 90.06 228 ASP A N 1
ATOM 1809 C CA . ASP A 1 228 ? 21.026 -14.813 34.692 1.00 90.06 228 ASP A CA 1
ATOM 1810 C C . ASP A 1 228 ? 20.057 -14.039 33.775 1.00 90.06 228 ASP A C 1
ATOM 1812 O O . ASP A 1 228 ? 19.819 -14.450 32.640 1.00 90.06 228 ASP A O 1
ATOM 1816 N N . PHE A 1 229 ? 19.515 -12.914 34.256 1.00 85.94 229 PHE A N 1
ATOM 1817 C CA . PHE A 1 229 ? 18.493 -12.094 33.596 1.00 85.94 229 PHE A CA 1
ATOM 1818 C C . PHE A 1 229 ? 17.096 -12.728 33.493 1.00 85.94 229 PHE A C 1
ATOM 1820 O O . PHE A 1 229 ? 16.213 -12.155 32.845 1.00 85.94 229 PHE A O 1
ATOM 1827 N N . THR A 1 230 ? 16.832 -13.840 34.185 1.00 87.94 230 THR A N 1
ATOM 1828 C CA . THR A 1 230 ? 15.466 -14.344 34.364 1.00 87.94 230 THR A CA 1
ATOM 1829 C C . THR A 1 230 ? 14.643 -13.344 35.180 1.00 87.94 230 THR A C 1
ATOM 1831 O O . THR A 1 230 ? 15.066 -12.874 36.241 1.00 87.94 230 THR A O 1
ATOM 1834 N N . VAL A 1 231 ? 13.448 -13.002 34.680 1.00 90.25 231 VAL A N 1
ATOM 1835 C CA . VAL A 1 231 ? 12.589 -11.961 35.259 1.00 90.25 231 VAL A CA 1
ATOM 1836 C C . VAL A 1 231 ? 11.233 -12.499 35.703 1.00 90.25 231 VAL A C 1
ATOM 1838 O O . VAL A 1 231 ? 10.554 -13.231 34.982 1.00 90.25 231 VAL A O 1
ATOM 1841 N N . TYR A 1 232 ? 10.791 -12.050 36.875 1.00 90.44 232 TYR A N 1
ATOM 1842 C CA . TYR A 1 232 ? 9.478 -12.356 37.427 1.00 90.44 232 TYR A CA 1
ATOM 1843 C C . TYR A 1 232 ? 8.708 -11.078 37.723 1.00 90.44 232 TYR A C 1
ATOM 1845 O O . TYR A 1 232 ? 9.169 -10.214 38.468 1.00 90.44 232 TYR A O 1
ATOM 1853 N N . VAL A 1 233 ? 7.491 -10.973 37.195 1.00 91.38 233 VAL A N 1
ATOM 1854 C CA . VAL A 1 233 ? 6.569 -9.893 37.556 1.00 91.38 233 VAL A CA 1
ATOM 1855 C C . VAL A 1 233 ? 5.920 -10.228 38.900 1.00 91.38 233 VAL A C 1
ATOM 1857 O O . VAL A 1 233 ? 5.137 -11.172 38.990 1.00 91.38 233 VAL A O 1
ATOM 1860 N N . ILE A 1 234 ? 6.233 -9.456 39.945 1.00 91.19 234 ILE A N 1
ATOM 1861 C CA . ILE A 1 234 ? 5.785 -9.737 41.323 1.00 91.19 234 ILE A CA 1
ATOM 1862 C C . ILE A 1 234 ? 4.624 -8.849 41.783 1.00 91.19 234 ILE A C 1
ATOM 1864 O O . ILE A 1 234 ? 3.813 -9.264 42.614 1.00 91.19 234 ILE A O 1
ATOM 1868 N N . ASP A 1 235 ? 4.523 -7.623 41.266 1.00 88.81 235 ASP A N 1
ATOM 1869 C CA . ASP A 1 235 ? 3.435 -6.693 41.574 1.00 88.81 235 ASP A CA 1
ATOM 1870 C C . ASP A 1 235 ? 3.178 -5.773 40.375 1.00 88.81 235 ASP A C 1
ATOM 1872 O O . ASP A 1 235 ? 4.109 -5.374 39.687 1.00 88.81 235 ASP A O 1
ATOM 1876 N N . TYR A 1 236 ? 1.924 -5.420 40.118 1.00 88.75 236 TYR A N 1
ATOM 1877 C CA . TYR A 1 236 ? 1.542 -4.435 39.109 1.00 88.75 236 TYR A CA 1
ATOM 1878 C C . TYR A 1 236 ? 0.181 -3.841 39.464 1.00 88.75 236 TYR A C 1
ATOM 1880 O O . TYR A 1 236 ? -0.718 -4.562 39.898 1.00 88.75 236 TYR A O 1
ATOM 1888 N N . ASP A 1 237 ? 0.019 -2.526 39.327 1.00 87.00 237 ASP A N 1
ATOM 1889 C CA . ASP A 1 237 ? -1.266 -1.857 39.563 1.00 87.00 237 ASP A CA 1
ATOM 1890 C C . ASP A 1 237 ? -1.273 -0.406 39.058 1.00 87.00 237 ASP A C 1
ATOM 1892 O O . ASP A 1 237 ? -0.349 0.062 38.392 1.00 87.00 237 ASP A O 1
ATOM 1896 N N . THR A 1 238 ? -2.323 0.331 39.419 1.00 82.94 238 THR A N 1
ATOM 1897 C CA . THR A 1 238 ? -2.438 1.774 39.220 1.00 82.94 238 THR A CA 1
ATOM 1898 C C . THR A 1 238 ? -2.400 2.554 40.531 1.00 82.94 238 THR A C 1
ATOM 1900 O O . THR A 1 238 ? -2.823 2.083 41.586 1.00 82.94 238 THR A O 1
ATOM 1903 N N . PHE A 1 239 ? -1.916 3.794 40.469 1.00 73.94 239 PHE A N 1
ATOM 1904 C CA . PHE A 1 239 ? -2.055 4.778 41.537 1.00 73.94 239 PHE A CA 1
ATOM 1905 C C . PHE A 1 239 ? -2.898 5.980 41.071 1.00 73.94 239 PHE A C 1
ATOM 1907 O O . PHE A 1 239 ? -2.595 6.557 40.021 1.00 73.94 239 PHE A O 1
ATOM 1914 N N . PRO A 1 240 ? -3.895 6.441 41.856 1.00 74.94 240 PRO A N 1
ATOM 1915 C CA . PRO A 1 240 ? -4.373 5.862 43.114 1.00 74.94 240 PRO A CA 1
ATOM 1916 C C . PRO A 1 240 ? -5.037 4.499 42.895 1.00 74.94 240 PRO A C 1
ATOM 1918 O O . PRO A 1 240 ? -5.611 4.264 41.834 1.00 74.94 240 PRO A O 1
ATOM 1921 N N . ASP A 1 241 ? -4.942 3.642 43.914 1.00 69.69 241 ASP A N 1
ATOM 1922 C CA . ASP A 1 241 ? -5.469 2.275 43.889 1.00 69.69 241 ASP A CA 1
ATOM 1923 C C . ASP A 1 241 ? -6.948 2.278 43.484 1.00 69.69 241 ASP A C 1
ATOM 1925 O O . ASP A 1 241 ? -7.791 2.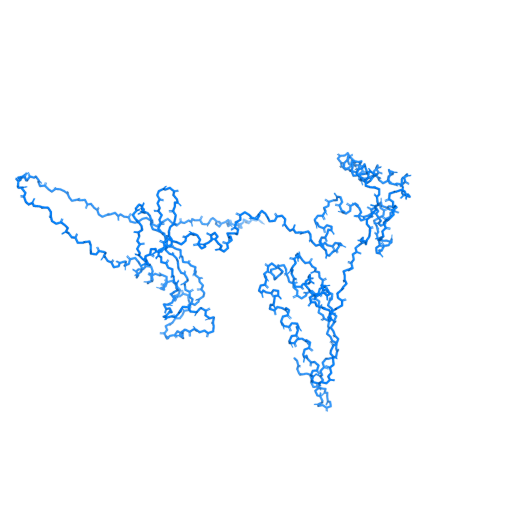962 44.086 1.00 69.69 241 ASP A O 1
ATOM 1929 N N . LYS A 1 242 ? -7.255 1.519 42.434 1.00 63.41 242 LYS A N 1
ATOM 1930 C CA . LYS A 1 242 ? -8.623 1.228 42.043 1.00 63.41 242 LYS A CA 1
ATOM 1931 C C . LYS A 1 242 ? -8.969 -0.148 42.595 1.00 63.41 242 LYS A C 1
ATOM 1933 O O . LYS A 1 242 ? -8.587 -1.158 42.023 1.00 63.41 242 LYS A O 1
ATOM 1938 N N . LYS A 1 243 ? -9.826 -0.187 43.621 1.00 55.41 243 LYS A N 1
ATOM 1939 C CA . LYS A 1 243 ? -10.377 -1.413 44.242 1.00 55.41 243 LYS A CA 1
ATOM 1940 C C . LYS A 1 243 ? -11.180 -2.342 43.291 1.00 55.41 243 LYS A C 1
ATOM 1942 O O . LYS A 1 243 ? -11.977 -3.148 43.767 1.00 55.41 243 LYS A O 1
ATOM 1947 N N . ARG A 1 244 ? -11.086 -2.204 41.960 1.00 53.00 244 ARG A N 1
ATOM 1948 C CA . ARG A 1 244 ? -11.834 -2.989 40.962 1.00 53.00 244 ARG A CA 1
ATOM 1949 C C . ARG A 1 244 ? -10.980 -3.301 39.727 1.00 53.00 244 ARG A C 1
ATOM 1951 O O . ARG A 1 244 ? -10.420 -2.400 39.117 1.00 53.00 244 ARG A O 1
ATOM 1958 N N . TYR A 1 245 ? -11.011 -4.568 39.308 1.00 50.84 245 TYR A N 1
ATOM 1959 C CA . TYR A 1 245 ? -10.203 -5.171 38.235 1.00 50.84 245 TYR A CA 1
ATOM 1960 C C . TYR A 1 245 ? -10.503 -4.706 36.791 1.00 50.84 245 TYR A C 1
ATOM 1962 O O . TYR A 1 245 ? -9.813 -5.130 35.870 1.00 50.84 245 TYR A O 1
ATOM 1970 N N . ARG A 1 246 ? -11.515 -3.855 36.545 1.00 43.88 246 ARG A N 1
ATOM 1971 C CA . ARG A 1 246 ? -11.838 -3.354 35.190 1.00 43.88 246 ARG A CA 1
ATOM 1972 C C . ARG A 1 246 ? -11.399 -1.907 35.007 1.00 43.88 246 ARG A C 1
ATOM 1974 O O . ARG A 1 246 ? -11.881 -1.005 35.693 1.00 43.88 246 ARG A O 1
ATOM 1981 N N . LEU A 1 247 ? -10.523 -1.687 34.032 1.00 46.31 247 LEU A N 1
ATOM 1982 C CA . LEU A 1 247 ? -9.933 -0.390 33.725 1.00 46.31 247 LEU A CA 1
ATOM 1983 C C . LEU A 1 247 ? -10.743 0.331 32.635 1.00 46.31 247 LEU A C 1
ATOM 1985 O O . LEU A 1 247 ? -10.437 0.253 31.454 1.00 46.31 247 LEU A O 1
ATOM 1989 N N . ASN A 1 248 ? -11.783 1.070 33.038 1.00 48.12 248 ASN A N 1
ATOM 1990 C CA . ASN A 1 248 ? -12.525 1.955 32.133 1.00 48.12 248 ASN A CA 1
ATOM 1991 C C . ASN A 1 248 ? -12.071 3.416 32.299 1.00 48.12 248 ASN A C 1
ATOM 1993 O O . ASN A 1 248 ? -12.061 3.962 33.408 1.00 48.12 248 ASN A O 1
ATOM 1997 N N . ARG A 1 249 ? -11.755 4.084 31.179 1.00 41.72 249 ARG A N 1
ATOM 1998 C CA . ARG A 1 249 ? -11.342 5.507 31.115 1.00 41.72 249 ARG A CA 1
ATOM 1999 C C . ARG A 1 249 ? -12.381 6.473 31.708 1.00 41.72 249 ARG A C 1
ATOM 2001 O O . ARG A 1 249 ? -12.014 7.551 32.180 1.00 41.72 249 ARG A O 1
ATOM 2008 N N . SER A 1 250 ? -13.658 6.090 31.702 1.00 45.88 250 SER A N 1
ATOM 2009 C CA . SER A 1 250 ? -14.796 6.893 32.173 1.00 45.88 250 SER A CA 1
ATOM 2010 C C . SER A 1 250 ? -14.968 6.923 33.696 1.00 45.88 250 SER A C 1
ATOM 2012 O O . SER A 1 250 ? -15.676 7.783 34.208 1.00 45.88 250 SER A O 1
ATOM 2014 N N . GLN A 1 251 ? -14.307 6.035 34.443 1.00 49.16 251 GLN A N 1
ATOM 2015 C CA . GLN A 1 251 ? -14.534 5.872 35.884 1.00 49.16 251 GLN A CA 1
ATOM 2016 C C . GLN A 1 251 ? -13.364 6.460 36.687 1.00 49.16 251 GLN A C 1
ATOM 2018 O O . GLN A 1 251 ? -12.516 5.748 37.241 1.00 49.16 251 GLN A O 1
ATOM 2023 N N . ARG A 1 252 ? -13.273 7.796 36.666 1.00 49.09 252 ARG A N 1
ATOM 2024 C CA . ARG A 1 252 ? -12.258 8.595 37.372 1.00 49.09 252 ARG A CA 1
ATOM 2025 C C . ARG A 1 252 ? -12.704 8.867 38.817 1.00 49.09 252 ARG A C 1
ATOM 2027 O O . ARG A 1 252 ? -13.806 9.379 38.989 1.00 49.09 252 ARG A O 1
ATOM 2034 N N . PRO A 1 253 ? -11.871 8.631 39.847 1.00 44.12 253 PRO A N 1
ATOM 2035 C CA . PRO A 1 253 ? -12.070 9.308 41.123 1.00 44.12 253 PRO A CA 1
ATOM 2036 C C . PRO A 1 253 ? -11.821 10.811 40.917 1.00 44.12 253 PRO A C 1
ATOM 2038 O O . PRO A 1 253 ? -10.788 11.204 40.368 1.00 44.12 253 PRO A O 1
ATOM 2041 N N . SER A 1 254 ? -12.782 11.653 41.301 1.00 38.25 254 SER A N 1
ATOM 2042 C CA . SER A 1 254 ? -12.627 13.109 41.256 1.00 38.25 254 SER A CA 1
ATOM 2043 C C . SER A 1 254 ? -11.474 13.534 42.175 1.00 38.25 254 SER A C 1
ATOM 2045 O O . SER A 1 254 ? -11.418 13.059 43.313 1.00 38.25 254 SER A O 1
ATOM 2047 N N . PRO A 1 255 ? -10.565 14.429 41.747 1.00 42.31 255 PRO A N 1
ATOM 2048 C CA . PRO A 1 255 ? -9.539 14.955 42.633 1.00 42.31 255 PRO A CA 1
ATOM 2049 C C . PRO A 1 255 ? -10.214 15.803 43.715 1.00 42.31 255 PRO A C 1
ATOM 2051 O O . PRO A 1 255 ? -10.680 16.908 43.444 1.00 42.31 255 PRO A O 1
ATOM 2054 N N . SER A 1 256 ? -10.277 15.303 44.947 1.00 39.25 256 SER A N 1
ATOM 2055 C CA . SER A 1 256 ? -10.611 16.135 46.099 1.00 39.25 256 SER A CA 1
ATOM 2056 C C . SER A 1 256 ? -9.488 17.158 46.303 1.00 39.25 256 SER A C 1
ATOM 2058 O O . SER A 1 256 ? -8.363 16.795 46.646 1.00 39.25 256 SER A O 1
ATOM 2060 N N . SER A 1 257 ? -9.800 18.421 46.004 1.00 39.84 257 SER A N 1
ATOM 2061 C CA . SER A 1 257 ? -9.178 19.651 46.515 1.00 39.84 257 SER A CA 1
ATOM 2062 C C . SER A 1 257 ? -7.687 19.577 46.894 1.00 39.84 257 SER A C 1
ATOM 2064 O O . SER A 1 257 ? -7.336 19.556 48.072 1.00 39.84 257 SER A O 1
ATOM 2066 N N . ALA A 1 258 ? -6.780 19.634 45.916 1.00 35.72 258 ALA A N 1
ATOM 2067 C CA . ALA A 1 258 ? -5.406 20.065 46.181 1.00 35.72 258 ALA A CA 1
ATOM 2068 C C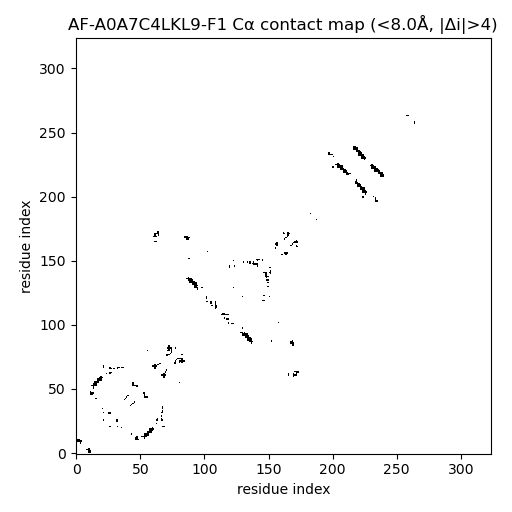 . ALA A 1 258 ? -4.769 20.701 44.935 1.00 35.72 258 ALA A C 1
ATOM 2070 O O . ALA A 1 258 ? -4.548 20.042 43.929 1.00 35.72 258 ALA A O 1
ATOM 2071 N N . ARG A 1 259 ? -4.523 22.006 45.057 1.00 38.38 259 ARG A N 1
ATOM 2072 C CA . ARG A 1 259 ? -3.744 22.975 44.261 1.00 38.38 259 ARG A CA 1
ATOM 2073 C C . ARG A 1 259 ? -2.804 22.424 43.160 1.00 38.38 259 ARG A C 1
ATOM 2075 O O . ARG A 1 259 ? -1.893 21.660 43.455 1.00 38.38 259 ARG A O 1
ATOM 2082 N N . GLY A 1 260 ? -2.961 22.972 41.945 1.00 35.19 260 GLY A N 1
ATOM 2083 C CA . GLY A 1 260 ? -1.917 23.219 40.928 1.00 35.19 260 GLY A CA 1
ATOM 2084 C C . GLY A 1 260 ? -1.310 22.005 40.190 1.00 35.19 260 GLY A C 1
ATOM 2085 O O . GLY A 1 260 ? -0.592 21.234 40.818 1.00 35.19 260 GLY A O 1
ATOM 2086 N N . PRO A 1 261 ? -1.461 21.864 38.853 1.00 44.75 261 PRO A N 1
ATOM 2087 C CA . PRO A 1 261 ? -1.154 20.630 38.105 1.00 44.75 261 PRO A CA 1
ATOM 2088 C C . PRO A 1 261 ? 0.327 20.201 38.067 1.00 44.75 261 PRO A C 1
ATOM 2090 O O . PRO A 1 261 ? 0.609 19.011 37.921 1.00 44.75 261 PRO A O 1
ATOM 2093 N N . VAL A 1 262 ? 1.281 21.124 38.228 1.00 42.09 262 VAL A N 1
ATOM 2094 C CA . VAL A 1 262 ? 2.724 20.827 38.096 1.00 42.09 262 VAL A CA 1
ATOM 2095 C C . VAL A 1 262 ? 3.344 20.363 39.422 1.00 42.09 262 VAL A C 1
ATOM 2097 O O . VAL A 1 262 ? 4.065 19.364 39.456 1.00 42.09 262 VAL A O 1
ATOM 2100 N N . LEU A 1 263 ? 2.992 21.010 40.542 1.00 38.97 263 LEU A N 1
ATOM 2101 C CA . LEU A 1 263 ? 3.399 20.569 41.888 1.00 38.97 263 LEU A CA 1
ATOM 2102 C C . LEU A 1 263 ? 2.753 19.222 42.266 1.00 38.97 263 LEU A C 1
ATOM 2104 O O . LEU A 1 263 ? 3.314 18.445 43.042 1.00 38.97 263 LEU A O 1
ATOM 2108 N N . TRP A 1 264 ? 1.584 18.943 41.681 1.00 47.34 264 TRP A N 1
ATOM 2109 C CA . TRP A 1 264 ? 0.790 17.736 41.894 1.00 47.34 264 TRP A CA 1
ATOM 2110 C C . TRP A 1 264 ? 1.482 16.449 41.434 1.00 47.34 264 TRP A C 1
ATOM 2112 O O . TRP A 1 264 ? 1.421 15.432 42.128 1.00 47.34 264 TRP A O 1
ATOM 2122 N N . ARG A 1 265 ? 2.159 16.484 40.276 1.00 49.03 265 ARG A N 1
ATOM 2123 C CA . ARG A 1 265 ? 2.799 15.301 39.674 1.00 49.03 265 ARG A CA 1
ATOM 2124 C C . ARG A 1 265 ? 4.054 14.880 40.434 1.00 49.03 265 ARG A C 1
ATOM 2126 O O . ARG A 1 265 ? 4.162 13.718 40.817 1.00 49.03 265 ARG A O 1
ATOM 2133 N N . ARG A 1 266 ? 4.954 15.828 40.735 1.00 50.31 266 ARG A N 1
ATOM 2134 C CA . ARG A 1 266 ? 6.184 15.551 41.502 1.00 50.31 266 ARG A CA 1
ATOM 2135 C C . ARG A 1 266 ? 5.878 15.020 42.901 1.00 50.31 266 ARG A C 1
ATOM 2137 O O . ARG A 1 266 ? 6.436 14.003 43.289 1.00 50.31 266 ARG A O 1
ATOM 2144 N N . ARG A 1 267 ? 4.941 15.637 43.635 1.00 53.00 267 ARG A N 1
ATOM 2145 C CA . ARG A 1 267 ? 4.588 15.188 44.994 1.00 53.00 267 ARG A CA 1
ATOM 2146 C C . ARG A 1 267 ? 3.957 13.794 45.033 1.00 53.00 267 ARG A C 1
ATOM 2148 O O . ARG A 1 267 ? 4.238 13.067 45.975 1.00 53.00 267 ARG A O 1
ATOM 2155 N N . ARG A 1 268 ? 3.148 13.395 44.040 1.00 56.28 268 ARG A N 1
ATOM 2156 C CA . ARG A 1 268 ? 2.596 12.025 43.964 1.00 56.28 268 ARG A CA 1
ATOM 2157 C C . ARG A 1 268 ? 3.656 10.982 43.633 1.00 56.28 268 ARG A C 1
ATOM 2159 O O . ARG A 1 268 ? 3.672 9.945 44.284 1.00 56.28 268 ARG A O 1
ATOM 2166 N N . LEU A 1 269 ? 4.540 11.273 42.677 1.00 54.00 269 LEU A N 1
ATOM 2167 C CA . LEU A 1 269 ? 5.687 10.416 42.363 1.00 54.00 269 LEU A CA 1
ATOM 2168 C C . LEU A 1 269 ? 6.570 10.225 43.600 1.00 54.00 269 LEU A C 1
ATOM 2170 O O . LEU A 1 269 ? 6.821 9.092 43.987 1.00 54.00 269 LEU A O 1
ATOM 2174 N N . SER A 1 270 ? 6.946 11.308 44.287 1.00 54.22 270 SER A N 1
ATOM 2175 C CA . SER A 1 270 ? 7.745 11.234 45.516 1.00 54.22 270 SER A CA 1
ATOM 2176 C C . SER A 1 270 ? 7.009 10.531 46.663 1.00 54.22 270 SER A C 1
ATOM 2178 O O . SER A 1 270 ? 7.584 9.658 47.301 1.00 54.22 270 SER A O 1
ATOM 2180 N N . ALA A 1 271 ? 5.733 10.847 46.916 1.00 54.72 271 ALA A N 1
ATOM 2181 C CA . ALA A 1 271 ? 4.955 10.215 47.986 1.00 54.72 271 ALA A CA 1
ATOM 2182 C C . ALA A 1 271 ? 4.718 8.719 47.736 1.00 54.72 271 ALA A C 1
ATOM 2184 O O . ALA A 1 271 ? 4.725 7.931 48.680 1.00 54.72 271 ALA A O 1
ATOM 2185 N N . ARG A 1 272 ? 4.537 8.307 46.474 1.00 57.12 272 ARG A N 1
ATOM 2186 C CA . ARG A 1 272 ? 4.387 6.895 46.117 1.00 57.12 272 ARG A CA 1
ATOM 2187 C C . ARG A 1 272 ? 5.722 6.161 46.113 1.00 57.12 272 ARG A C 1
ATOM 2189 O O . ARG A 1 272 ? 5.747 5.050 46.616 1.00 57.12 272 ARG A O 1
ATOM 2196 N N . LEU A 1 273 ? 6.812 6.769 45.638 1.00 54.38 273 LEU A N 1
ATOM 2197 C CA . LEU A 1 273 ? 8.161 6.207 45.780 1.00 54.38 273 LEU A CA 1
ATOM 2198 C C . LEU A 1 273 ? 8.474 5.941 47.257 1.00 54.38 273 LEU A C 1
ATOM 2200 O O . LEU A 1 273 ? 8.875 4.841 47.604 1.00 54.38 273 LEU A O 1
ATOM 2204 N N . VAL A 1 274 ? 8.172 6.890 48.149 1.00 57.06 274 VAL A N 1
ATOM 2205 C CA . VAL A 1 274 ? 8.344 6.706 49.601 1.00 57.06 274 VAL A CA 1
ATOM 2206 C C . VAL A 1 274 ? 7.418 5.614 50.159 1.00 57.06 274 VAL A C 1
ATOM 2208 O O . VAL A 1 274 ? 7.875 4.760 50.910 1.00 57.06 274 VAL A O 1
ATOM 2211 N N . SER A 1 275 ? 6.138 5.594 49.771 1.00 52.47 275 SER A N 1
ATOM 2212 C CA . SER A 1 275 ? 5.166 4.586 50.231 1.00 52.47 275 SER A CA 1
ATOM 2213 C C . SER A 1 275 ? 5.415 3.176 49.682 1.00 52.47 275 SER A C 1
ATOM 2215 O O . SER A 1 275 ? 5.004 2.218 50.325 1.00 52.47 275 SER A O 1
ATOM 2217 N N . LEU A 1 276 ? 6.029 3.032 48.505 1.00 50.56 276 LEU A N 1
ATOM 2218 C CA . LEU A 1 276 ? 6.365 1.737 47.900 1.00 50.56 276 LEU A CA 1
ATOM 2219 C C . LEU A 1 276 ? 7.729 1.223 48.368 1.00 50.56 276 LEU A C 1
ATOM 2221 O O . LEU A 1 276 ? 7.889 0.019 48.521 1.00 50.56 276 LEU A O 1
ATOM 2225 N N . CYS A 1 277 ? 8.686 2.113 48.660 1.00 48.47 277 CYS A N 1
ATOM 2226 C CA . CYS A 1 277 ? 9.934 1.741 49.335 1.00 48.47 277 CYS A CA 1
ATOM 2227 C C . CYS A 1 277 ? 9.698 1.280 50.784 1.00 48.47 277 CYS A C 1
ATOM 2229 O O . CYS A 1 277 ? 10.530 0.576 51.350 1.00 48.47 277 CYS A O 1
ATOM 2231 N N . GLN A 1 278 ? 8.556 1.632 51.380 1.00 48.03 278 GLN A N 1
ATOM 2232 C CA . GLN A 1 278 ? 8.042 1.010 52.598 1.00 48.03 278 GLN A CA 1
ATOM 2233 C C . GLN A 1 278 ? 7.378 -0.335 52.260 1.00 48.03 278 GLN A C 1
ATOM 2235 O O . GLN A 1 278 ? 6.171 -0.510 52.419 1.00 48.03 278 GLN A O 1
ATOM 2240 N N . PHE A 1 279 ? 8.161 -1.306 51.786 1.00 40.16 279 PHE A N 1
ATOM 2241 C CA . PHE A 1 279 ? 7.717 -2.697 51.848 1.00 40.16 279 PHE A CA 1
ATOM 2242 C C . PHE A 1 279 ? 7.468 -3.042 53.326 1.00 40.16 279 PHE A C 1
ATOM 2244 O O . PHE A 1 279 ? 8.321 -2.727 54.163 1.00 40.16 279 PHE A O 1
ATOM 2251 N N . PRO A 1 280 ? 6.325 -3.655 53.693 1.00 36.78 280 PRO A N 1
ATOM 2252 C CA . PRO A 1 280 ? 6.149 -4.159 55.044 1.00 36.78 280 PRO A CA 1
ATOM 2253 C C . PRO A 1 280 ? 7.281 -5.152 55.308 1.00 36.78 280 PRO A C 1
ATOM 2255 O O . PRO A 1 280 ? 7.434 -6.133 54.582 1.00 36.78 280 PRO A O 1
ATOM 2258 N N . SER A 1 281 ? 8.109 -4.846 56.305 1.00 31.70 281 SER A N 1
ATOM 2259 C CA . SER A 1 281 ? 9.193 -5.698 56.785 1.00 31.70 281 SER A CA 1
ATOM 2260 C C . SER A 1 281 ? 8.689 -7.132 56.907 1.00 31.70 281 SER A C 1
ATOM 2262 O O . SER A 1 281 ? 7.791 -7.401 57.707 1.00 31.70 281 SER A O 1
ATOM 2264 N N . VAL A 1 282 ? 9.238 -8.037 56.098 1.00 33.47 282 VAL A N 1
ATOM 2265 C CA . VAL A 1 282 ? 8.944 -9.465 56.186 1.00 33.47 282 VAL A CA 1
ATOM 2266 C C . VAL A 1 282 ? 9.425 -9.940 57.553 1.00 33.47 282 VAL A C 1
ATOM 2268 O O . VAL A 1 282 ? 10.624 -9.987 57.827 1.00 33.47 282 VAL A O 1
ATOM 2271 N N . SER A 1 283 ? 8.482 -10.262 58.432 1.00 29.05 283 SER A N 1
ATOM 2272 C CA . SER A 1 283 ? 8.731 -10.942 59.698 1.00 29.05 283 SER A CA 1
ATOM 2273 C C . SER A 1 283 ? 9.212 -12.363 59.399 1.00 29.05 283 SER A C 1
ATOM 2275 O O . SER A 1 283 ? 8.413 -13.292 59.327 1.00 29.05 283 SER A O 1
ATOM 2277 N N . LEU A 1 284 ? 10.513 -12.548 59.178 1.00 26.30 284 LEU A N 1
ATOM 2278 C CA . LEU A 1 284 ? 11.110 -13.882 59.153 1.00 26.30 284 LEU A CA 1
ATOM 2279 C C . LEU A 1 284 ? 10.977 -14.498 60.559 1.00 26.30 284 LEU A C 1
ATOM 2281 O O . LEU A 1 284 ? 11.434 -13.882 61.528 1.00 26.30 284 LEU A O 1
ATOM 2285 N N . PRO A 1 285 ? 10.371 -15.689 60.724 1.00 26.56 285 PRO A N 1
ATOM 2286 C CA . PRO A 1 285 ? 10.394 -16.377 62.004 1.00 26.56 285 PRO A CA 1
ATOM 2287 C C . PRO A 1 285 ? 11.835 -16.805 62.310 1.00 26.56 285 PRO A C 1
ATOM 2289 O O . PRO A 1 285 ? 12.428 -17.623 61.611 1.00 26.56 285 PRO A O 1
ATOM 2292 N N . LEU A 1 286 ? 12.402 -16.228 63.370 1.00 25.89 286 LEU A N 1
ATOM 2293 C CA . LEU A 1 286 ? 13.671 -16.635 63.971 1.00 25.89 286 LEU A CA 1
ATOM 2294 C C . LEU A 1 286 ? 13.590 -18.107 64.408 1.00 25.89 286 LEU A C 1
ATOM 2296 O O . LEU A 1 286 ? 13.098 -18.418 65.494 1.00 25.89 286 LEU A O 1
ATOM 2300 N N . VAL A 1 287 ? 14.121 -19.016 63.590 1.00 27.16 287 VAL A N 1
ATOM 2301 C CA . VAL A 1 287 ? 14.517 -20.353 64.045 1.00 27.16 287 VAL A CA 1
ATOM 2302 C C . VAL A 1 287 ? 15.703 -20.158 64.991 1.00 27.16 287 VAL A C 1
ATOM 2304 O O . VAL A 1 287 ? 16.781 -19.752 64.568 1.00 27.16 287 VAL A O 1
ATOM 2307 N N . ARG A 1 288 ? 15.493 -20.382 66.292 1.00 25.67 288 ARG A N 1
ATOM 2308 C CA . ARG A 1 288 ? 16.552 -20.365 67.314 1.00 25.67 288 ARG A CA 1
ATOM 2309 C C . ARG A 1 288 ? 17.393 -21.645 67.212 1.00 25.67 288 ARG A C 1
ATOM 2311 O O . ARG A 1 288 ? 16.831 -22.712 67.454 1.00 25.67 288 ARG A O 1
ATOM 2318 N N . PRO A 1 289 ? 18.722 -21.583 67.016 1.00 26.12 289 PRO A N 1
ATOM 2319 C CA . PRO A 1 289 ? 19.602 -22.674 67.395 1.00 26.12 289 PRO A CA 1
ATOM 2320 C C . PRO A 1 289 ? 20.112 -22.450 68.823 1.00 26.12 289 PRO A C 1
ATOM 2322 O O . PRO A 1 289 ? 20.404 -21.336 69.258 1.00 26.12 289 PRO A O 1
ATOM 2325 N N . SER A 1 290 ? 20.182 -23.550 69.559 1.00 25.81 290 SER A N 1
ATOM 2326 C CA . SER A 1 290 ? 20.584 -23.678 70.955 1.00 25.81 290 SER A CA 1
ATOM 2327 C C . SER A 1 290 ? 21.915 -23.008 71.320 1.00 25.81 290 SER A C 1
ATOM 2329 O O . SER A 1 290 ? 22.914 -23.134 70.615 1.00 25.81 290 SER A O 1
ATOM 2331 N N . CYS A 1 291 ? 21.946 -22.410 72.513 1.00 22.33 291 CYS A N 1
ATOM 2332 C CA . CYS A 1 291 ? 23.142 -21.979 73.235 1.00 22.33 291 CYS A CA 1
ATOM 2333 C C . CYS A 1 291 ? 24.246 -23.054 73.303 1.00 22.33 291 CYS A C 1
ATOM 2335 O O . CYS A 1 291 ? 24.072 -24.074 73.969 1.00 22.33 291 CYS A O 1
ATOM 2337 N N . ARG A 1 292 ? 25.449 -22.728 72.814 1.00 26.08 292 ARG A N 1
ATOM 2338 C CA . ARG A 1 292 ? 26.714 -23.057 73.497 1.00 26.08 292 ARG A CA 1
ATOM 2339 C C . ARG A 1 292 ? 27.620 -21.820 73.512 1.00 26.08 292 ARG A C 1
ATOM 2341 O O . ARG A 1 292 ? 27.878 -21.201 72.488 1.00 26.08 292 ARG A O 1
ATOM 2348 N N . ARG A 1 293 ? 28.038 -21.427 74.719 1.00 26.31 293 ARG A N 1
ATOM 2349 C CA . ARG A 1 293 ? 28.941 -20.302 75.024 1.00 26.31 293 ARG A CA 1
ATOM 2350 C C . ARG A 1 293 ? 30.382 -20.650 74.624 1.00 26.31 293 ARG A C 1
ATOM 2352 O O . ARG A 1 293 ? 30.814 -21.732 74.997 1.00 26.31 293 ARG A O 1
ATOM 2359 N N . PHE A 1 294 ? 31.151 -19.696 74.076 1.00 22.39 294 PHE A N 1
ATOM 2360 C CA . PHE A 1 294 ? 32.268 -19.054 74.805 1.00 22.39 294 PHE A CA 1
ATOM 2361 C C . PHE A 1 294 ? 32.895 -17.828 74.077 1.00 22.39 294 PHE A C 1
ATOM 2363 O O . PHE A 1 294 ? 33.406 -17.931 72.974 1.00 22.39 294 PHE A O 1
ATOM 2370 N N . ARG A 1 295 ? 32.854 -16.689 74.795 1.00 25.70 295 ARG A N 1
ATOM 2371 C CA . ARG A 1 295 ? 33.777 -15.526 74.928 1.00 25.70 295 ARG A CA 1
ATOM 2372 C C . ARG A 1 295 ? 34.273 -14.656 73.739 1.00 25.70 295 ARG A C 1
ATOM 2374 O O . ARG A 1 295 ? 35.212 -14.987 73.040 1.00 25.70 295 ARG A O 1
ATOM 2381 N N . ARG A 1 296 ? 33.735 -13.418 73.755 1.00 26.92 296 ARG A N 1
ATOM 2382 C CA . ARG A 1 296 ? 34.341 -12.053 73.740 1.00 26.92 296 ARG A CA 1
ATOM 2383 C C . ARG A 1 296 ? 35.550 -11.735 72.831 1.00 26.92 296 ARG A C 1
ATOM 2385 O O . ARG A 1 296 ? 36.682 -12.021 73.190 1.00 26.92 296 ARG A O 1
ATOM 2392 N N . SER A 1 297 ? 35.304 -10.857 71.852 1.00 24.42 297 SER A N 1
ATOM 2393 C CA . SER A 1 297 ? 36.147 -9.688 71.536 1.00 24.42 297 SER A CA 1
ATOM 2394 C C . SER A 1 297 ? 35.248 -8.536 71.050 1.00 24.42 297 SER A C 1
ATOM 2396 O O . SER A 1 297 ? 34.220 -8.763 70.415 1.00 24.42 297 SER A O 1
ATOM 2398 N N . THR A 1 298 ? 35.553 -7.309 71.459 1.00 30.48 298 THR A N 1
ATOM 2399 C CA . THR A 1 298 ? 34.692 -6.120 71.383 1.00 30.48 298 THR A CA 1
ATOM 2400 C C . THR A 1 298 ? 34.868 -5.305 70.096 1.00 30.48 298 THR A C 1
ATOM 2402 O O . THR A 1 298 ? 35.951 -4.806 69.835 1.00 30.48 298 THR A O 1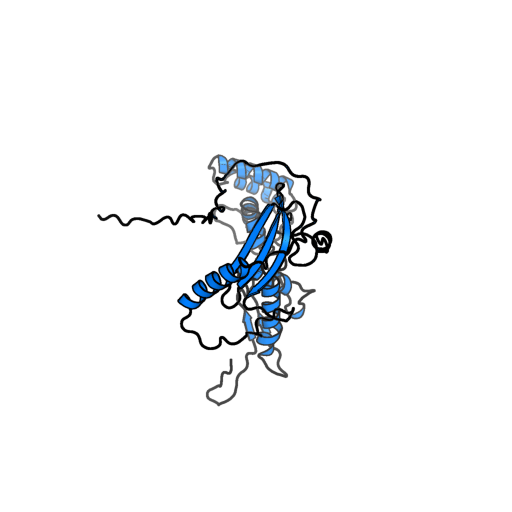
ATOM 2405 N N . ARG A 1 299 ? 33.733 -5.074 69.415 1.00 28.75 299 ARG A N 1
ATOM 2406 C CA . ARG A 1 299 ? 33.277 -3.854 68.703 1.00 28.75 299 ARG A CA 1
ATOM 2407 C C . ARG A 1 299 ? 34.158 -3.213 67.606 1.00 28.75 299 ARG A C 1
ATOM 2409 O O . ARG A 1 299 ? 35.004 -2.378 67.894 1.00 28.75 299 ARG A O 1
ATOM 2416 N N . SER A 1 300 ? 33.690 -3.350 66.363 1.00 30.30 300 SER A N 1
ATOM 2417 C CA . SER A 1 300 ? 33.387 -2.228 65.452 1.00 30.30 300 SER A CA 1
ATOM 2418 C C . SER A 1 300 ? 32.203 -2.624 64.543 1.00 30.30 300 SER A C 1
ATOM 2420 O O . SER A 1 300 ? 32.086 -3.773 64.126 1.00 30.30 300 SER A O 1
ATOM 2422 N N . ALA A 1 301 ? 31.237 -1.720 64.361 1.00 32.84 301 ALA A N 1
ATOM 2423 C CA . ALA A 1 301 ? 29.939 -1.977 63.722 1.00 32.84 301 ALA A CA 1
ATOM 2424 C C . ALA A 1 301 ? 29.994 -1.844 62.181 1.00 32.84 301 ALA A C 1
ATOM 2426 O O . ALA A 1 301 ? 30.689 -0.947 61.699 1.00 32.84 301 ALA A O 1
ATOM 2427 N N . PRO A 1 302 ? 29.239 -2.640 61.396 1.00 31.09 302 PRO A N 1
ATOM 2428 C CA . PRO A 1 302 ? 29.093 -2.416 59.958 1.00 31.09 302 PRO A CA 1
ATOM 2429 C C . PRO A 1 302 ? 28.044 -1.325 59.658 1.00 31.09 302 PRO A C 1
ATOM 2431 O O . PRO A 1 302 ? 26.988 -1.256 60.287 1.00 31.09 302 PRO A O 1
ATOM 2434 N N . ARG A 1 303 ? 28.371 -0.447 58.702 1.00 30.03 303 ARG A N 1
ATOM 2435 C CA . ARG A 1 303 ? 27.564 0.693 58.225 1.00 30.03 303 ARG A CA 1
ATOM 2436 C C . ARG A 1 303 ? 26.383 0.241 57.339 1.00 30.03 303 ARG A C 1
ATOM 2438 O O . ARG A 1 303 ? 26.496 -0.800 56.696 1.00 30.03 303 ARG A O 1
ATOM 2445 N N . PRO A 1 304 ? 25.290 1.026 57.238 1.00 28.05 304 PRO A N 1
ATOM 2446 C CA . PRO A 1 304 ? 24.202 0.755 56.299 1.00 28.05 304 PRO A CA 1
ATOM 2447 C C . PRO A 1 304 ? 24.618 1.043 54.848 1.00 28.05 304 PRO A C 1
ATOM 2449 O O . PRO A 1 304 ? 25.356 1.993 54.581 1.00 28.05 304 PRO A O 1
ATOM 2452 N N . ALA A 1 305 ? 24.122 0.222 53.920 1.00 28.06 305 ALA A N 1
ATOM 2453 C CA . ALA A 1 305 ? 24.347 0.354 52.485 1.00 28.06 305 ALA A CA 1
ATOM 2454 C C . ALA A 1 305 ? 23.672 1.619 51.926 1.00 28.06 305 ALA A C 1
ATOM 2456 O O . ALA A 1 305 ? 22.473 1.842 52.097 1.00 28.06 305 ALA A O 1
ATOM 2457 N N . THR A 1 306 ? 24.460 2.449 51.251 1.00 25.27 306 THR A N 1
ATOM 2458 C CA . THR A 1 306 ? 24.020 3.629 50.502 1.00 25.27 306 THR A CA 1
ATOM 2459 C C . THR A 1 306 ? 23.355 3.218 49.189 1.00 25.27 306 THR A C 1
ATOM 2461 O O . THR A 1 306 ? 23.961 2.538 48.366 1.00 25.27 306 THR A O 1
ATOM 2464 N N . PHE A 1 307 ? 22.118 3.671 48.985 1.00 26.66 307 PHE A N 1
ATOM 2465 C CA . PHE A 1 307 ? 21.386 3.594 47.720 1.00 26.66 307 PHE A CA 1
ATOM 2466 C C . PHE A 1 307 ? 21.980 4.594 46.716 1.00 26.66 307 PHE A C 1
ATOM 2468 O O . PHE A 1 307 ? 22.090 5.780 47.031 1.00 26.66 307 PHE A O 1
ATOM 2475 N N . VAL A 1 308 ? 22.317 4.142 45.507 1.00 25.09 308 VAL A N 1
ATOM 2476 C CA . VAL A 1 308 ? 22.725 5.013 44.394 1.00 25.09 308 VAL A CA 1
ATOM 2477 C C . VAL A 1 308 ? 21.618 4.989 43.336 1.00 25.09 308 VAL A C 1
ATOM 2479 O O . VAL A 1 308 ? 21.406 3.951 42.711 1.00 25.09 308 VAL A O 1
ATOM 2482 N N . PRO A 1 309 ? 20.876 6.088 43.121 1.00 26.23 309 PRO A N 1
ATOM 2483 C CA . PRO A 1 309 ? 19.951 6.184 42.003 1.00 26.23 309 PRO A CA 1
ATOM 2484 C C . PRO A 1 309 ? 20.751 6.382 40.711 1.00 26.23 309 PRO A C 1
ATOM 2486 O O . PRO A 1 309 ? 21.441 7.386 40.546 1.00 26.23 309 PRO A O 1
ATOM 2489 N N . CYS A 1 310 ? 20.654 5.430 39.785 1.00 25.11 310 CYS A N 1
ATOM 2490 C CA . CYS A 1 310 ? 21.194 5.596 38.441 1.00 25.11 310 CYS A CA 1
ATOM 2491 C C . CYS A 1 310 ? 20.208 6.452 37.629 1.00 25.11 310 CYS A C 1
ATOM 2493 O O . CYS A 1 310 ? 19.159 5.977 37.197 1.00 25.11 310 CYS A O 1
ATOM 2495 N N . ALA A 1 311 ? 20.508 7.743 37.488 1.00 28.64 311 ALA A N 1
ATOM 2496 C CA . ALA A 1 311 ? 19.852 8.612 36.521 1.00 28.64 311 ALA A CA 1
ATOM 2497 C C . ALA A 1 311 ? 20.564 8.446 35.175 1.00 28.64 311 ALA A C 1
ATOM 2499 O O . ALA A 1 311 ? 21.761 8.699 35.076 1.00 28.64 311 ALA A O 1
ATOM 2500 N N . CYS A 1 312 ? 19.835 8.023 34.146 1.00 24.61 312 CYS A N 1
ATOM 2501 C CA . CYS A 1 312 ? 20.325 8.011 32.773 1.00 24.61 312 CYS A CA 1
ATOM 2502 C C . CYS A 1 312 ? 20.289 9.458 32.231 1.00 24.61 312 CYS A C 1
ATOM 2504 O O . CYS A 1 312 ? 19.204 10.050 32.213 1.00 24.61 312 CYS A O 1
ATOM 2506 N N . PRO A 1 313 ? 21.418 10.078 31.835 1.00 29.34 313 PRO A N 1
ATOM 2507 C CA . PRO A 1 313 ? 21.395 11.392 31.210 1.00 29.34 313 PRO A CA 1
ATOM 2508 C C . PRO A 1 313 ? 21.074 11.237 29.718 1.00 29.34 313 PRO A C 1
ATOM 2510 O O . PRO A 1 313 ? 21.906 10.799 28.930 1.00 29.34 313 PRO A O 1
ATOM 2513 N N . LEU A 1 314 ? 19.861 11.625 29.320 1.00 28.89 314 LEU A N 1
ATOM 2514 C CA . LEU A 1 314 ? 19.561 11.930 27.922 1.00 28.89 314 LEU A CA 1
ATOM 2515 C C . LEU A 1 314 ? 20.332 13.199 27.536 1.00 28.89 314 LEU A C 1
ATOM 2517 O O . LEU A 1 314 ? 20.056 14.286 28.047 1.00 28.89 314 LEU A O 1
ATOM 2521 N N . ALA A 1 315 ? 21.319 13.038 26.657 1.00 28.69 315 ALA A N 1
ATOM 2522 C CA . ALA A 1 315 ? 22.060 14.123 26.037 1.00 28.69 315 ALA A CA 1
ATOM 2523 C C . ALA A 1 315 ? 21.106 15.001 25.210 1.00 28.69 315 ALA A C 1
ATOM 2525 O O . ALA A 1 315 ? 20.558 14.568 24.200 1.00 28.69 315 ALA A O 1
ATOM 2526 N N . ALA A 1 316 ? 20.912 16.244 25.648 1.00 29.06 316 ALA A N 1
ATOM 2527 C CA . ALA A 1 316 ? 20.310 17.296 24.844 1.00 29.06 316 ALA A CA 1
ATOM 2528 C C . ALA A 1 316 ? 21.439 18.051 24.129 1.00 29.06 316 ALA A C 1
ATOM 2530 O O . ALA A 1 316 ? 22.213 18.766 24.766 1.00 29.06 316 ALA A O 1
ATOM 2531 N N . ALA A 1 317 ? 21.546 17.877 22.812 1.00 28.05 317 ALA A N 1
ATOM 2532 C CA . ALA A 1 317 ? 22.380 18.719 21.966 1.00 28.05 317 ALA A CA 1
ATOM 2533 C C . ALA A 1 317 ? 21.746 20.119 21.894 1.00 28.05 317 ALA A C 1
ATOM 2535 O O . ALA A 1 317 ? 20.687 20.303 21.297 1.00 28.05 317 ALA A O 1
ATOM 2536 N N . ALA A 1 318 ? 22.375 21.097 22.545 1.00 31.36 318 ALA A N 1
ATOM 2537 C CA . ALA A 1 318 ? 22.026 22.506 22.435 1.00 31.36 318 ALA A CA 1
ATOM 2538 C C . ALA A 1 318 ? 22.905 23.161 21.359 1.00 31.36 318 ALA A C 1
ATOM 2540 O O . ALA A 1 318 ? 24.130 23.180 21.476 1.00 31.36 318 ALA A O 1
ATOM 2541 N N . ALA A 1 319 ? 22.266 23.700 20.321 1.00 32.19 319 ALA A N 1
ATOM 2542 C CA . ALA A 1 319 ? 22.888 24.596 19.357 1.00 32.19 319 ALA A CA 1
ATOM 2543 C C . ALA A 1 319 ? 23.287 25.915 20.047 1.00 32.19 319 ALA A C 1
ATOM 2545 O O . ALA A 1 319 ? 22.489 26.513 20.772 1.00 32.19 319 ALA A O 1
ATOM 2546 N N . GLN A 1 320 ? 24.525 26.360 19.828 1.00 32.56 320 GLN A N 1
ATOM 2547 C CA . GLN A 1 320 ? 25.011 27.680 20.232 1.00 32.56 320 GLN A CA 1
ATOM 2548 C C . GLN A 1 320 ? 24.555 28.752 19.227 1.00 32.56 320 GLN A C 1
ATOM 2550 O O . GLN A 1 320 ? 24.609 28.497 18.024 1.00 32.56 320 GLN A O 1
ATOM 2555 N N . PRO A 1 321 ? 24.200 29.971 19.671 1.00 36.69 321 PRO A N 1
ATOM 2556 C CA . PRO A 1 321 ? 24.211 31.151 18.823 1.00 36.69 321 PRO A CA 1
ATOM 2557 C C . PRO A 1 321 ? 25.566 31.861 18.968 1.00 36.69 321 PRO A C 1
ATOM 2559 O O . PRO A 1 321 ? 25.924 32.327 20.050 1.00 36.69 321 PRO A O 1
ATOM 2562 N N . GLY A 1 322 ? 26.326 31.931 17.877 1.00 30.41 322 GLY A N 1
ATOM 2563 C CA . GLY A 1 322 ? 27.507 32.781 17.748 1.00 30.41 322 GLY A CA 1
ATOM 2564 C C . GLY A 1 322 ? 27.198 33.945 16.812 1.00 30.41 322 GLY A C 1
ATOM 2565 O O . GLY A 1 322 ? 26.722 33.726 15.702 1.00 30.41 322 GLY A O 1
ATOM 2566 N N . CYS A 1 323 ? 27.445 35.167 17.283 1.00 31.75 323 CYS A N 1
ATOM 2567 C CA . CYS A 1 323 ? 27.439 36.388 16.485 1.00 31.75 323 CYS A CA 1
ATOM 2568 C C . CYS A 1 323 ? 28.401 36.294 15.291 1.00 31.75 323 CYS A C 1
ATOM 2570 O O . CYS A 1 323 ? 29.566 35.945 15.482 1.00 31.75 323 CYS A O 1
ATOM 2572 N N . HIS A 1 324 ? 27.936 36.726 14.119 1.00 34.94 324 HIS A N 1
ATOM 2573 C CA . HIS A 1 324 ? 28.529 37.820 13.346 1.00 34.94 324 HIS A CA 1
ATOM 2574 C C . HIS A 1 324 ? 27.473 38.457 12.446 1.00 34.94 324 HIS A C 1
ATOM 2576 O O . HIS A 1 324 ? 26.623 37.700 11.926 1.00 34.94 324 HIS A O 1
#

Organism: NCBI:txid360056

Nearest PDB structures (foldseek):
  8h5z-assembly2_A  TM=5.400E-01  e=5.129E-01  Escherichia coli K-12
  6rv8-assembly1_A  TM=5.023E-01  e=4.274E-01  Cerrena unicolor
  8h5z-assembly1_B  TM=5.412E-01  e=8.863E-01  Escherichia coli K-12
  6rv9-assembly1_A  TM=5.031E-01  e=6.155E-01  Cerrena unicolor
  8h2i-assembly1_bQ  TM=2.125E-01  e=2.491E+00  Paramecium bursaria Chlorella virus 1

Mean predicted aligned error: 18.41 Å

Solvent-accessible surface area (backbone atoms only — not comparable to full-atom values): 20434 Å² total; per-residue (Å²): 134,85,50,63,48,99,88,68,48,75,57,59,55,55,67,48,78,42,73,51,92,65,50,73,76,35,41,75,28,68,69,51,23,54,51,49,51,49,43,46,64,52,62,58,59,48,53,35,45,89,99,47,81,47,47,79,46,67,63,65,71,29,79,35,74,80,14,49,48,45,42,44,40,30,52,88,82,26,54,92,65,63,39,77,82,79,36,49,65,78,33,70,47,68,42,53,71,61,52,54,52,39,50,52,44,28,55,52,22,54,76,69,71,50,81,29,51,66,23,50,54,53,43,66,76,43,39,76,59,52,51,34,71,46,38,63,69,52,69,83,57,50,56,95,90,50,93,36,21,68,56,37,54,50,51,48,38,73,72,39,52,61,59,32,28,24,75,45,39,52,50,29,62,75,76,85,61,79,82,80,79,75,75,50,73,65,62,56,58,69,69,63,80,84,70,62,78,73,53,80,64,92,72,49,80,46,78,50,76,51,72,50,83,52,95,85,42,35,41,36,38,33,35,35,24,32,93,85,70,54,76,41,85,27,45,71,53,49,39,76,76,63,100,57,98,73,90,56,91,86,75,69,82,77,85,79,87,75,78,62,81,70,66,46,53,58,51,49,53,52,54,46,53,54,56,62,72,54,60,81,79,79,83,73,81,81,81,80,78,81,93,78,89,84,86,89,83,87,86,83,84,86,78,85,86,80,86,80,86,84,78,81,82,81,84,77,88,76,85,80,91,76,92,130

Secondary structure (DSSP, 8-state):
--EEPTTSPEE--SEEE------HHHHT-HHHHHHHHHIIIIIIGGGG-TT-PPEEE------STTSHHHHHH-TTT-GGG------SEEE--S-HHHHHHHHHHHHHHHHTT-TTHHHHHHHHHHHHHHSTT-EES-TT---TT-S-HHHHHHHHHHH-HHHIIIIITS-PPPP-----S---HHHHHHT---PPTTPPPTT--EEEEEEEE-SS-EEEEEEEE-TT--EEEEEEEEES--SSS---TT-PPP--S---HHHHHHHHHHHHHHHHH----------PPPP---------PPPPPPP----------PPPP---

Radius of gyration: 33.42 Å; Cα contacts (8 Å, |Δi|>4): 320; chains: 1; bounding box: 73×62×105 Å

pLDDT: mean 74.73, std 24.0, range [22.33, 96.81]

Foldseek 3Di:
DFDADPVRDTDFAQEDEAEALDDPVQQPDPVSQVVSVCCCVPVVQCRRDPPGGHHYHYDHFQQAPPGNLNQCLDCVNNVVSVHDWDAQWPWAQDCVVLLVVLLVQQVVCVVVVVNSLRSQVSCVVCVVNRCHGTDGDDFPPDDPSHDTSNRRLSVVCSVPVQCSCRPRGSHHDHPPPVPPPDDDPVSVVVPDPPDAAQDADDQFDDKDKDWDDDQQKIWMWIWTAHPVRDIDTRDIAIPPGDPDPDDDPPDHDDDDDDDDRPVVRVCVVVVVVVVVVPDPPPPDPDPDDDDDDDDDDDDDDDDDDDDDDDDDDDDDDDDDDDDD

Sequence (324 aa):
MKFKRPDGKSVRPSLVVLDDPQTDESARSISQCQQRESILAGAVLGLAGPGHKISGIMPCTVIRPGDMADRILDRDKHAQWQGERTKMVYAFPTNKALWDRYAEVRAEGLRNEDGGVAATEFYRRHRKEMDAGARIAWPERFNYDELSAVQHAMNLKLQDEAAFWAEYQNEPLPEETADDDLLTTDQIAAKCNRLPRRLVPIGCNHLTMFIDVQANLLFFVVCAWEDDFTVYVIDYDTFPDKKRYRLNRSQRPSPSSARGPVLWRRRRLSARLVSLCQFPSVSLPLVRPSCRRFRRSTRSAPRPATFVPCACPLAAAAAQPGCH